Protein AF-A0A5A8DEC2-F1 (afdb_monomer_lite)

pLDDT: mean 73.25, std 20.28, range [35.16, 97.31]

Foldseek 3Di:
DDDDDDDDDDDDDDDDDDDDDDDDDDDDDDDDDDDDDDDDDDDDDDDDDDDDDDDDDDDDDDDDDDDPDDPDPVSVVVVVVVVVVVVVVLVVLQPDDADQLLPRHHPVCLVPVDAQAALLRQLLVLVVVVVVCVVVVPDDDDPVSVVSNVVSCCQALQVPADSVLSVVLRVQLQCVQAVDFAQFPDQDDRPRDGCRRHDDSNLSNVCLRVLDPAQVSSCVSRVNCVRHDRVVSVVSSVSSVVSSCSNVPD

Structure (mmCIF, N/CA/C/O backbone):
data_AF-A0A5A8DEC2-F1
#
_entry.id   AF-A0A5A8DEC2-F1
#
loop_
_atom_site.group_PDB
_atom_site.id
_atom_site.type_symbol
_atom_site.label_atom_id
_atom_site.label_alt_id
_atom_site.label_comp_id
_atom_site.label_asym_id
_atom_site.label_entity_id
_atom_site.label_seq_id
_atom_site.pdbx_PDB_ins_code
_atom_site.Cartn_x
_atom_site.Cartn_y
_atom_site.Cartn_z
_atom_site.occupancy
_atom_site.B_iso_or_equiv
_atom_site.auth_seq_id
_atom_site.auth_comp_id
_atom_site.auth_asym_id
_atom_site.auth_atom_id
_atom_site.pdbx_PDB_model_num
ATOM 1 N N . MET A 1 1 ? 22.096 9.189 80.522 1.00 43.62 1 MET A N 1
ATOM 2 C CA . MET A 1 1 ? 20.718 9.589 80.177 1.00 43.62 1 MET A CA 1
ATOM 3 C C . MET A 1 1 ? 20.249 8.672 79.059 1.00 43.62 1 MET A C 1
ATOM 5 O O . MET A 1 1 ? 20.913 8.663 78.037 1.00 43.62 1 MET A O 1
ATOM 9 N N . SER A 1 2 ? 19.199 7.893 79.350 1.00 45.66 2 SER A N 1
ATOM 10 C CA . SER A 1 2 ? 18.243 7.184 78.465 1.00 45.66 2 SER A CA 1
ATOM 11 C C . SER A 1 2 ? 18.799 6.276 77.347 1.00 45.66 2 SER A C 1
ATOM 13 O O . SER A 1 2 ? 19.454 6.770 76.445 1.00 45.66 2 SER A O 1
ATOM 15 N N . SER A 1 3 ? 18.707 4.936 77.362 1.00 60.69 3 SER A N 1
ATOM 16 C CA . SER A 1 3 ? 17.568 3.981 77.436 1.00 60.69 3 SER A CA 1
ATOM 17 C C . SER A 1 3 ? 16.665 3.932 76.190 1.00 60.69 3 SER A C 1
ATOM 19 O O . SER A 1 3 ? 15.864 4.847 76.021 1.00 60.69 3 SER A O 1
ATOM 21 N N . PHE A 1 4 ? 16.728 2.838 75.409 1.00 49.25 4 PHE A N 1
ATOM 22 C CA . PHE A 1 4 ? 15.612 2.199 74.667 1.00 49.25 4 PHE A CA 1
ATOM 23 C C . PHE A 1 4 ? 16.117 0.851 74.071 1.00 49.25 4 PHE A C 1
ATOM 25 O O . PHE A 1 4 ? 17.097 0.882 73.334 1.00 49.25 4 PHE A O 1
ATOM 32 N N . VAL A 1 5 ? 15.783 -0.334 74.625 1.00 55.12 5 VAL A N 1
ATOM 33 C CA . VAL A 1 5 ? 14.639 -1.251 74.311 1.00 55.12 5 VAL A CA 1
ATOM 34 C C . VAL A 1 5 ? 14.691 -1.722 72.842 1.00 55.12 5 VAL A C 1
ATOM 36 O O . VAL A 1 5 ? 14.674 -0.873 71.963 1.00 55.12 5 VAL A O 1
ATOM 39 N N . GLY A 1 6 ? 14.870 -3.002 72.474 1.00 50.56 6 GLY A N 1
ATOM 40 C CA . GLY A 1 6 ? 14.254 -4.269 72.934 1.00 50.56 6 GLY A CA 1
ATOM 41 C C . GLY A 1 6 ? 13.300 -4.742 71.814 1.00 50.56 6 GLY A C 1
ATOM 42 O O . GLY A 1 6 ? 12.420 -3.971 71.455 1.00 50.56 6 GLY A O 1
ATOM 43 N N . GLY A 1 7 ? 13.587 -5.818 71.076 1.00 50.00 7 GLY A N 1
ATOM 44 C CA . GLY A 1 7 ? 13.082 -7.199 71.255 1.00 50.00 7 GLY A CA 1
ATOM 45 C C . GLY A 1 7 ? 12.779 -7.756 69.844 1.00 50.00 7 GLY A C 1
ATOM 46 O O . GLY A 1 7 ? 12.356 -6.971 68.994 1.00 50.00 7 GLY A O 1
ATOM 47 N N . ASP A 1 8 ? 13.311 -8.924 69.472 1.00 51.62 8 ASP A N 1
ATOM 48 C CA . ASP A 1 8 ? 12.703 -10.275 69.583 1.00 51.62 8 ASP A CA 1
ATOM 49 C C . ASP A 1 8 ? 11.547 -10.436 68.575 1.00 51.62 8 ASP A C 1
ATOM 51 O O . ASP A 1 8 ? 10.594 -9.661 68.585 1.00 51.62 8 ASP A O 1
ATOM 55 N N . ASP A 1 9 ? 11.770 -11.198 67.503 1.00 56.69 9 ASP A N 1
ATOM 56 C CA . ASP A 1 9 ? 11.428 -12.628 67.350 1.00 56.69 9 ASP A CA 1
ATOM 57 C C . ASP A 1 9 ? 10.027 -12.762 66.746 1.00 56.69 9 ASP A C 1
ATOM 59 O O . ASP A 1 9 ? 9.073 -12.224 67.289 1.00 56.69 9 ASP A O 1
ATOM 63 N N . ASP A 1 10 ? 9.933 -13.438 65.599 1.00 59.84 10 ASP A N 1
ATOM 64 C CA . ASP A 1 10 ? 8.847 -14.374 65.286 1.00 59.84 10 ASP A CA 1
ATOM 65 C C . ASP A 1 10 ? 9.136 -15.033 63.927 1.00 59.84 10 ASP A C 1
ATOM 67 O O . ASP A 1 10 ? 8.849 -14.508 62.847 1.00 59.84 10 ASP A O 1
ATOM 71 N N . ASP A 1 11 ? 9.731 -16.220 64.024 1.00 56.47 11 ASP A N 1
ATOM 72 C CA . ASP A 1 11 ? 9.631 -17.284 63.037 1.00 56.47 11 ASP A CA 1
ATOM 73 C C . ASP A 1 11 ? 8.158 -17.712 62.895 1.00 56.47 11 ASP A C 1
ATOM 75 O O . ASP A 1 11 ? 7.500 -18.029 63.887 1.00 56.47 11 ASP A O 1
ATOM 79 N N . TYR A 1 12 ? 7.646 -17.804 61.665 1.00 58.84 12 TYR A N 1
ATOM 80 C CA . TYR A 1 12 ? 6.466 -18.623 61.373 1.00 58.84 12 TYR A CA 1
ATOM 81 C C . TYR A 1 12 ? 6.660 -19.381 60.059 1.00 58.84 12 TYR A C 1
ATOM 83 O O . TYR A 1 12 ? 6.652 -18.816 58.964 1.00 58.84 12 TYR A O 1
ATOM 91 N N . GLU A 1 13 ? 6.870 -20.684 60.214 1.00 58.06 13 GLU A N 1
ATOM 92 C CA . GLU A 1 13 ? 6.936 -21.686 59.160 1.00 58.06 13 GLU A CA 1
ATOM 93 C C . GLU A 1 13 ? 5.549 -22.080 58.600 1.00 58.06 13 GLU A C 1
ATOM 95 O O . GLU A 1 13 ? 4.518 -21.943 59.256 1.00 58.06 13 GLU A O 1
ATOM 100 N N . HIS A 1 14 ? 5.622 -22.707 57.419 1.00 48.84 14 HIS A N 1
ATOM 101 C CA . HIS A 1 14 ? 4.832 -23.837 56.904 1.00 48.84 14 HIS A CA 1
ATOM 102 C C . HIS A 1 14 ? 3.385 -23.675 56.374 1.00 48.84 14 HIS A C 1
ATOM 104 O O . HIS A 1 14 ? 2.426 -23.394 57.082 1.00 48.84 14 HIS A O 1
ATOM 110 N N . ASP A 1 15 ? 3.290 -24.040 55.084 1.00 49.91 15 ASP A N 1
ATOM 111 C CA . ASP A 1 15 ? 2.313 -24.907 54.406 1.00 49.91 15 ASP A CA 1
ATOM 112 C C . ASP A 1 15 ? 0.810 -24.592 54.401 1.00 49.91 15 ASP A C 1
ATOM 114 O O . ASP A 1 15 ? 0.102 -24.739 55.391 1.00 49.91 15 ASP A O 1
ATOM 118 N N . ALA A 1 16 ? 0.281 -24.426 53.179 1.00 56.16 16 ALA A N 1
ATOM 119 C CA . ALA A 1 16 ? -0.976 -25.064 52.778 1.00 56.16 16 ALA A CA 1
ATOM 120 C C . ALA A 1 16 ? -1.076 -25.232 51.248 1.00 56.16 16 ALA A C 1
ATOM 122 O O . ALA A 1 16 ? -1.298 -24.284 50.497 1.00 56.16 16 ALA A O 1
ATOM 123 N N . GLN A 1 17 ? -0.965 -26.486 50.803 1.00 52.47 17 GLN A N 1
ATOM 124 C CA . GLN A 1 17 ? -1.525 -27.007 49.554 1.00 52.47 17 GLN A CA 1
ATOM 125 C C . GLN A 1 17 ? -3.062 -27.000 49.600 1.00 52.47 17 GLN A C 1
ATOM 127 O O . GLN A 1 17 ? -3.636 -27.605 50.500 1.00 52.47 17 GLN A O 1
ATOM 132 N N . VAL A 1 18 ? -3.713 -26.454 48.568 1.00 54.41 18 VAL A N 1
ATOM 133 C CA . VAL A 1 18 ? -5.077 -26.794 48.095 1.00 54.41 18 VAL A CA 1
ATOM 134 C C . VAL A 1 18 ? -5.084 -26.419 46.595 1.00 54.41 18 VAL A C 1
ATOM 136 O O . VAL A 1 18 ? -4.653 -25.324 46.265 1.00 54.41 18 VAL A O 1
ATOM 139 N N . GLY A 1 19 ? -5.430 -27.213 45.577 1.00 45.31 19 GLY A N 1
ATOM 140 C CA . GLY A 1 19 ? -6.305 -28.377 45.476 1.00 45.31 19 GLY A CA 1
ATOM 141 C C . GLY A 1 19 ? -7.603 -27.997 44.734 1.00 45.31 19 GLY A C 1
ATOM 142 O O . GLY A 1 19 ? -8.515 -27.482 45.363 1.00 45.31 19 GLY A O 1
ATOM 143 N N . GLY A 1 20 ? -7.710 -28.260 43.422 1.00 46.53 20 GLY A N 1
ATOM 144 C CA . GLY A 1 20 ? -8.975 -28.182 42.651 1.00 46.53 20 GLY A CA 1
ATOM 145 C C . GLY A 1 20 ? -8.731 -28.058 41.135 1.00 46.53 20 GLY A C 1
ATOM 146 O O . GLY A 1 20 ? -8.269 -27.018 40.688 1.00 46.53 20 GLY A O 1
ATOM 147 N N . ALA A 1 21 ? -8.774 -29.124 40.321 1.00 42.88 21 ALA A N 1
ATOM 148 C CA . ALA A 1 21 ? -9.936 -29.900 39.838 1.00 42.88 21 ALA A CA 1
ATOM 149 C C . ALA A 1 21 ? -10.860 -29.061 38.919 1.00 42.88 21 ALA A C 1
ATOM 151 O O . ALA A 1 21 ? -11.489 -28.119 39.373 1.00 42.88 21 ALA A O 1
ATOM 152 N N . MET A 1 22 ? -10.792 -29.266 37.595 1.00 48.28 22 MET A N 1
ATOM 153 C CA . MET A 1 22 ? -11.665 -30.147 36.780 1.00 48.28 22 MET A CA 1
ATOM 154 C C . MET A 1 22 ? -12.974 -29.477 36.315 1.00 48.28 22 MET A C 1
ATOM 156 O O . MET A 1 22 ? -13.788 -29.056 37.125 1.00 48.28 22 MET A O 1
ATOM 160 N N . GLY A 1 23 ? -13.188 -29.481 34.993 1.00 48.25 23 GLY A N 1
ATOM 161 C CA . GLY A 1 23 ? -14.435 -29.125 34.298 1.00 48.25 23 GLY A CA 1
ATOM 162 C C . GLY A 1 23 ? -14.107 -28.419 32.975 1.00 48.25 23 GLY A C 1
ATOM 163 O O . GLY A 1 23 ? -13.704 -27.269 32.993 1.00 48.25 23 GLY A O 1
ATOM 164 N N . GLY A 1 24 ? -14.135 -29.025 31.787 1.00 45.03 24 GLY A N 1
ATOM 165 C CA . GLY A 1 24 ? -14.982 -30.118 31.324 1.00 45.03 24 GLY A CA 1
ATOM 166 C C . GLY A 1 24 ? -16.264 -29.543 30.724 1.00 45.03 24 GLY A C 1
ATOM 167 O O . GLY A 1 24 ? -17.286 -29.568 31.390 1.00 45.03 24 GLY A O 1
ATOM 168 N N . ASN A 1 25 ? -16.205 -29.033 29.489 1.00 45.91 25 ASN A N 1
ATOM 169 C CA . ASN A 1 25 ? -17.397 -28.758 28.684 1.00 45.91 25 ASN A CA 1
ATOM 170 C C . ASN A 1 25 ? -17.234 -29.429 27.316 1.00 45.91 25 ASN A C 1
ATOM 172 O O . ASN A 1 25 ? -16.644 -28.878 26.390 1.00 45.91 25 ASN A O 1
ATOM 176 N N . ALA A 1 26 ? -17.749 -30.654 27.237 1.00 49.97 26 ALA A N 1
ATOM 177 C CA . ALA A 1 26 ? -18.121 -31.325 26.005 1.00 49.97 26 ALA A CA 1
ATOM 178 C C . ALA A 1 26 ? -19.654 -31.421 25.991 1.00 49.97 26 ALA A C 1
ATOM 180 O O . ALA A 1 26 ? -20.245 -31.980 26.912 1.00 49.97 26 ALA A O 1
ATOM 181 N N . PHE A 1 27 ? -20.278 -30.850 24.965 1.00 50.78 27 PHE A N 1
ATOM 182 C CA . PHE A 1 27 ? -21.695 -30.989 24.611 1.00 50.78 27 PHE A CA 1
ATOM 183 C C . PHE A 1 27 ? -21.736 -30.781 23.087 1.00 50.78 27 PHE A C 1
ATOM 185 O O . PHE A 1 27 ? -21.437 -29.682 22.631 1.00 50.78 27 PHE A O 1
ATOM 192 N N . ILE A 1 28 ? -21.639 -31.831 22.263 1.00 47.81 28 ILE A N 1
ATOM 193 C CA . ILE A 1 28 ? -22.705 -32.719 21.748 1.00 47.81 28 ILE A CA 1
ATOM 194 C C . ILE A 1 28 ? -23.955 -31.955 21.304 1.00 47.81 28 ILE A C 1
ATOM 196 O O . ILE A 1 28 ? -24.700 -31.440 22.128 1.00 47.81 28 ILE A O 1
ATOM 200 N N . GLY A 1 29 ? -24.180 -31.956 19.993 1.00 49.19 29 GLY A N 1
ATOM 201 C CA . GLY A 1 29 ? -25.383 -31.474 19.329 1.00 49.19 29 GLY A CA 1
ATOM 202 C C . GLY A 1 29 ? -25.253 -31.641 17.818 1.00 49.19 29 GLY A C 1
ATOM 203 O O . GLY A 1 29 ? -25.255 -30.647 17.100 1.00 49.19 29 GLY A O 1
ATOM 204 N N . ASP A 1 30 ? -25.053 -32.886 17.374 1.00 50.72 30 ASP A N 1
ATOM 205 C CA . ASP A 1 30 ? -25.546 -33.339 16.070 1.00 50.72 30 ASP A CA 1
ATOM 206 C C . ASP A 1 30 ? -27.080 -33.301 16.130 1.00 50.72 30 ASP A C 1
ATOM 208 O O . ASP A 1 30 ? -27.636 -33.768 17.120 1.00 50.72 30 ASP A O 1
ATOM 212 N N . ASP A 1 31 ? -27.730 -32.715 15.124 1.00 54.81 31 ASP A N 1
ATOM 213 C CA . ASP A 1 31 ? -29.051 -33.123 14.621 1.00 54.81 31 ASP A CA 1
ATOM 214 C C . ASP A 1 31 ? -29.412 -32.249 13.404 1.00 54.81 31 ASP A C 1
ATOM 216 O O . ASP A 1 31 ? -29.777 -31.076 13.509 1.00 54.81 31 ASP A O 1
ATOM 220 N N . ASP A 1 32 ? -29.183 -32.842 12.233 1.00 47.00 32 ASP A N 1
ATOM 221 C CA . ASP A 1 32 ? -30.088 -32.927 11.085 1.00 47.00 32 ASP A CA 1
ATOM 222 C C . ASP A 1 32 ? -31.200 -31.875 10.950 1.00 47.00 32 ASP A C 1
ATOM 224 O O . ASP A 1 32 ? -32.193 -31.905 11.675 1.00 47.00 32 ASP A O 1
ATOM 228 N N . LEU A 1 33 ? -31.127 -31.063 9.886 1.00 57.47 33 LEU A N 1
ATOM 229 C CA . LEU A 1 33 ? -32.326 -30.716 9.122 1.00 57.47 33 LEU A CA 1
ATOM 230 C C . LEU A 1 33 ? -32.044 -30.694 7.616 1.00 57.47 33 LEU A C 1
ATOM 232 O O . LEU A 1 33 ? -31.205 -29.951 7.103 1.00 57.47 33 LEU A O 1
ATOM 236 N N . ASP A 1 34 ? -32.812 -31.555 6.965 1.00 49.03 34 ASP A N 1
ATOM 237 C CA . ASP A 1 34 ? -32.892 -31.877 5.556 1.00 49.03 34 ASP A CA 1
ATOM 238 C C . ASP A 1 34 ? -33.358 -30.726 4.642 1.00 49.03 34 ASP A C 1
ATOM 240 O O . ASP A 1 34 ? -34.079 -29.811 5.036 1.00 49.03 34 ASP A O 1
ATOM 244 N N . ASP A 1 35 ? -32.956 -30.862 3.377 1.00 47.12 35 ASP A N 1
ATOM 245 C CA . ASP A 1 35 ? -33.813 -30.845 2.182 1.00 47.12 35 ASP A CA 1
ATOM 246 C C . ASP A 1 35 ? -34.941 -29.797 2.058 1.00 47.12 35 ASP A C 1
ATOM 248 O O . ASP A 1 35 ? -36.029 -29.920 2.615 1.00 47.12 35 ASP A O 1
ATOM 252 N N . ALA A 1 36 ? -34.715 -28.827 1.171 1.00 48.69 36 ALA A N 1
ATOM 253 C CA . ALA A 1 36 ? -35.663 -28.415 0.128 1.00 48.69 36 ALA A CA 1
ATOM 254 C C . ALA A 1 36 ? -34.878 -27.522 -0.851 1.00 48.69 36 ALA A C 1
ATOM 256 O O . ALA A 1 36 ? -34.230 -26.559 -0.455 1.00 48.69 36 ALA A O 1
ATOM 257 N N . GLY A 1 37 ? -34.804 -27.811 -2.145 1.00 39.22 37 GLY A N 1
ATOM 258 C CA . GLY A 1 37 ? -35.962 -27.943 -3.017 1.00 39.22 37 GLY A CA 1
ATOM 259 C C . GLY A 1 37 ? -36.014 -26.677 -3.872 1.00 39.22 37 GLY A C 1
ATOM 260 O O . GLY A 1 37 ? -36.292 -25.588 -3.381 1.00 39.22 37 GLY A O 1
ATOM 261 N N . GLY A 1 38 ? -35.626 -26.816 -5.139 1.00 38.94 38 GLY A N 1
ATOM 262 C CA . GLY A 1 38 ? -35.385 -25.697 -6.041 1.00 38.94 38 GLY A CA 1
ATOM 263 C C . GLY A 1 38 ? -36.623 -24.912 -6.468 1.00 38.94 38 GLY A C 1
ATOM 264 O O . GLY A 1 38 ? -37.756 -25.323 -6.255 1.00 38.94 38 GLY A O 1
ATOM 265 N N . ALA A 1 39 ? -36.370 -23.809 -7.169 1.00 42.12 39 ALA A N 1
ATOM 266 C CA . ALA A 1 39 ? -37.229 -23.307 -8.237 1.00 42.12 39 ALA A CA 1
ATOM 267 C C . ALA A 1 39 ? -36.491 -22.207 -9.011 1.00 42.12 39 ALA A C 1
ATOM 269 O O . ALA A 1 39 ? -36.336 -21.083 -8.540 1.00 42.12 39 ALA A O 1
ATOM 270 N N . SER A 1 40 ? -36.072 -22.527 -10.234 1.00 52.56 40 SER A N 1
ATOM 271 C CA . SER A 1 40 ? -36.012 -21.542 -11.313 1.00 52.56 40 SER A CA 1
ATOM 272 C C . SER A 1 40 ? -37.426 -21.329 -11.862 1.00 52.56 40 SER A C 1
ATOM 274 O O . SER A 1 40 ? -38.164 -22.301 -12.026 1.00 52.56 40 SER A O 1
ATOM 276 N N . PRO A 1 41 ? -37.783 -20.093 -12.226 1.00 55.50 41 PRO A N 1
ATOM 277 C CA . PRO A 1 41 ? -38.595 -19.857 -13.419 1.00 55.50 41 PRO A CA 1
ATOM 278 C C . PRO A 1 41 ? -37.931 -18.765 -14.275 1.00 55.50 41 PRO A C 1
ATOM 280 O O . PRO A 1 41 ? -37.506 -17.728 -13.782 1.00 55.50 41 PRO A O 1
ATOM 283 N N . SER A 1 42 ? -37.556 -19.075 -15.512 1.00 39.34 42 SER A N 1
ATOM 284 C CA . SER A 1 42 ? -38.390 -19.095 -16.723 1.00 39.34 42 SER A CA 1
ATOM 285 C C . SER A 1 42 ? -38.557 -17.718 -17.362 1.00 39.34 42 SER A C 1
ATOM 287 O O . SER A 1 42 ? -39.030 -16.765 -16.754 1.00 39.34 42 SER A O 1
ATOM 289 N N . ALA A 1 43 ? -38.198 -17.699 -18.640 1.00 44.53 43 ALA A N 1
ATOM 290 C CA . ALA A 1 43 ? -38.407 -16.656 -19.620 1.00 44.53 43 ALA A CA 1
ATOM 291 C C . ALA A 1 43 ? -39.857 -16.157 -19.730 1.00 44.53 43 ALA A C 1
ATOM 293 O O . ALA A 1 43 ? -40.806 -16.883 -19.438 1.00 44.53 43 ALA A O 1
ATOM 294 N N . GLY A 1 44 ? -39.989 -14.971 -20.324 1.00 35.16 44 GLY A N 1
ATOM 295 C CA . GLY A 1 44 ? -41.178 -14.569 -21.071 1.00 35.16 44 GLY A CA 1
ATOM 296 C C . GLY A 1 44 ? -41.673 -13.177 -20.705 1.00 35.16 44 GLY A C 1
ATOM 297 O O . GLY A 1 44 ? -41.913 -12.896 -19.537 1.00 35.16 44 GLY A O 1
ATOM 298 N N . GLY A 1 45 ? -41.879 -12.327 -21.711 1.00 36.59 45 GLY A N 1
ATOM 299 C CA . GLY A 1 45 ? -42.724 -11.149 -21.534 1.00 36.59 45 GLY A CA 1
ATOM 300 C C . GLY A 1 45 ? -42.387 -9.972 -22.427 1.00 36.59 45 GLY A C 1
ATOM 301 O O . GLY A 1 45 ? -41.860 -8.972 -21.958 1.00 36.59 45 GLY A O 1
ATOM 302 N N . GLU A 1 46 ? -42.728 -10.100 -23.704 1.00 39.88 46 GLU A N 1
ATOM 303 C CA . GLU A 1 46 ? -42.909 -8.995 -24.642 1.00 39.88 46 GLU A CA 1
ATOM 304 C C . GLU A 1 46 ? -43.877 -7.935 -24.084 1.00 39.88 46 GLU A C 1
ATOM 306 O O . GLU A 1 46 ? -44.812 -8.250 -23.347 1.00 39.88 46 GLU A O 1
ATOM 311 N N . GLY A 1 47 ? -43.688 -6.674 -24.475 1.00 36.12 47 GLY A N 1
ATOM 312 C CA . GLY A 1 47 ? -44.555 -5.586 -24.029 1.00 36.12 47 GLY A CA 1
ATOM 313 C C . GLY A 1 47 ? -44.268 -4.263 -24.721 1.00 36.12 47 GLY A C 1
ATOM 314 O O . GLY A 1 47 ? -43.904 -3.284 -24.080 1.00 36.12 47 GLY A O 1
ATOM 315 N N . ALA A 1 48 ? -44.429 -4.237 -26.042 1.00 40.66 48 ALA A N 1
ATOM 316 C CA . ALA A 1 48 ? -44.625 -3.000 -26.784 1.00 40.66 48 ALA A CA 1
ATOM 317 C C . ALA A 1 48 ? -45.979 -2.371 -26.412 1.00 40.66 48 ALA A C 1
ATOM 319 O O . ALA A 1 48 ? -46.986 -3.074 -26.411 1.00 40.66 48 ALA A O 1
ATOM 320 N N . SER A 1 49 ? -46.005 -1.064 -26.135 1.00 40.59 49 SER A N 1
ATOM 321 C CA . SER A 1 49 ? -47.129 -0.121 -26.335 1.00 40.59 49 SER A CA 1
ATOM 322 C C . SER A 1 49 ? -46.630 1.276 -25.940 1.00 40.59 49 SER A C 1
ATOM 324 O O . SER A 1 49 ? -46.389 1.547 -24.772 1.00 40.59 49 SER A O 1
ATOM 326 N N . SER A 1 50 ? -46.219 2.123 -26.882 1.00 41.53 50 SER A N 1
ATOM 327 C CA . SER A 1 50 ? -47.073 3.123 -27.540 1.00 41.53 50 SER A CA 1
ATOM 328 C C . SER A 1 50 ? -47.820 4.054 -26.572 1.00 41.53 50 SER A C 1
ATOM 330 O O . SER A 1 50 ? -48.911 3.734 -26.104 1.00 41.53 50 SER A O 1
ATOM 332 N N . SER A 1 51 ? -47.308 5.272 -26.403 1.00 41.88 51 SER A N 1
ATOM 333 C CA . SER A 1 51 ? -48.160 6.449 -26.244 1.00 41.88 51 SER A CA 1
ATOM 334 C C . SER A 1 51 ? -47.681 7.548 -27.189 1.00 41.88 51 SER A C 1
ATOM 336 O O . SER A 1 51 ? -46.598 8.119 -27.094 1.00 41.88 51 SER A O 1
ATOM 338 N N . SER A 1 52 ? -48.523 7.747 -28.191 1.00 41.09 52 SER A N 1
ATOM 339 C CA . SER A 1 52 ? -48.527 8.828 -29.154 1.00 41.09 52 SER A CA 1
ATOM 340 C C . SER A 1 52 ? -48.858 10.172 -28.509 1.00 41.09 52 SER A C 1
ATOM 342 O O . SER A 1 52 ? -49.692 10.223 -27.607 1.00 41.09 52 SER A O 1
ATOM 344 N N . ALA A 1 53 ? -48.348 11.222 -29.156 1.00 36.03 53 ALA A N 1
ATOM 345 C CA . ALA A 1 53 ? -49.013 12.488 -29.487 1.00 36.03 53 ALA A CA 1
ATOM 346 C C . ALA A 1 53 ? -48.291 13.723 -28.936 1.00 36.03 53 ALA A C 1
ATOM 348 O O . ALA A 1 53 ? -48.395 14.055 -27.764 1.00 36.03 53 ALA A O 1
ATOM 349 N N . ALA A 1 54 ? -47.644 14.468 -29.830 1.00 38.06 54 ALA A N 1
ATOM 350 C CA . ALA A 1 54 ? -48.204 15.734 -30.300 1.00 38.06 54 ALA A CA 1
ATOM 351 C C . ALA A 1 54 ? -47.290 16.324 -31.378 1.00 38.06 54 ALA A C 1
ATOM 353 O O . ALA A 1 54 ? -46.102 16.556 -31.171 1.00 38.06 54 ALA A O 1
ATOM 354 N N . ALA A 1 55 ? -47.879 16.552 -32.546 1.00 43.12 55 ALA A N 1
ATOM 355 C CA . ALA A 1 55 ? -47.294 17.336 -33.611 1.00 43.12 55 ALA A CA 1
ATOM 356 C C . ALA A 1 55 ? -47.134 18.796 -33.166 1.00 43.12 55 ALA A C 1
ATOM 358 O O . ALA A 1 55 ? -48.084 19.408 -32.683 1.00 43.12 55 ALA A O 1
ATOM 359 N N . ALA A 1 56 ? -45.964 19.371 -33.422 1.00 40.16 56 ALA A N 1
ATOM 360 C CA . ALA A 1 56 ? -45.811 20.806 -33.595 1.00 40.16 56 ALA A CA 1
ATOM 361 C C . ALA A 1 56 ? -44.782 21.034 -34.702 1.00 40.16 56 ALA A C 1
ATOM 363 O O . ALA A 1 56 ? -43.573 20.939 -34.504 1.00 40.16 56 ALA A O 1
ATOM 364 N N . ALA A 1 57 ? -45.303 21.282 -35.902 1.00 44.41 57 ALA A N 1
ATOM 365 C CA . ALA A 1 57 ? -44.548 21.861 -36.991 1.00 44.41 57 ALA A CA 1
ATOM 366 C C . ALA A 1 57 ? -44.044 23.243 -36.551 1.00 44.41 57 ALA A C 1
ATOM 368 O O . ALA A 1 57 ? -44.833 24.113 -36.189 1.00 44.41 57 ALA A O 1
ATOM 369 N N . GLY A 1 58 ? -42.730 23.425 -36.588 1.00 36.56 58 GLY A N 1
ATOM 370 C CA . GLY A 1 58 ? -42.065 24.686 -36.295 1.00 36.56 58 GLY A CA 1
ATOM 371 C C . GLY A 1 58 ? -40.825 24.803 -37.161 1.00 36.56 58 GLY A C 1
ATOM 372 O O . GLY A 1 58 ? -39.723 24.487 -36.731 1.00 36.56 58 GLY A O 1
ATOM 373 N N . ALA A 1 59 ? -41.025 25.208 -38.412 1.00 48.56 59 ALA A N 1
ATOM 374 C CA . ALA A 1 59 ? -39.953 25.650 -39.284 1.00 48.56 59 ALA A CA 1
ATOM 375 C C . ALA A 1 59 ? -39.345 26.946 -38.722 1.00 48.56 59 ALA A C 1
ATOM 377 O O . ALA A 1 59 ? -40.022 27.969 -38.675 1.00 48.56 59 ALA A O 1
ATOM 378 N N . ALA A 1 60 ? -38.080 26.902 -38.312 1.00 40.09 60 ALA A N 1
ATOM 379 C CA . ALA A 1 60 ? -37.205 28.064 -38.156 1.00 40.09 60 ALA A CA 1
ATOM 380 C C . ALA A 1 60 ? -35.765 27.533 -38.101 1.00 40.09 60 ALA A C 1
ATOM 382 O O . ALA A 1 60 ? -35.391 26.802 -37.196 1.00 40.09 60 ALA A O 1
ATOM 383 N N . SER A 1 61 ? -35.034 27.655 -39.202 1.00 41.31 61 SER A N 1
ATOM 384 C CA . SER A 1 61 ? -34.100 28.760 -39.435 1.00 41.31 61 SER A CA 1
ATOM 385 C C . SER A 1 61 ? -32.744 28.486 -38.793 1.00 41.31 61 SER A C 1
ATOM 387 O O . SER A 1 61 ? -32.582 28.499 -37.578 1.00 41.31 61 SER A O 1
ATOM 389 N N . ALA A 1 62 ? -31.770 28.258 -39.669 1.00 48.91 62 ALA A N 1
ATOM 390 C CA . ALA A 1 62 ? -30.359 28.190 -39.360 1.00 48.91 62 ALA A CA 1
ATOM 391 C C . ALA A 1 62 ? -29.903 29.405 -38.536 1.00 48.91 62 ALA A C 1
ATOM 393 O O . ALA A 1 62 ? -30.128 30.551 -38.923 1.00 48.91 62 ALA A O 1
ATOM 394 N N . SER A 1 63 ? -29.190 29.142 -37.447 1.00 39.50 63 SER A N 1
ATOM 395 C CA . SER A 1 63 ? -28.205 30.070 -36.899 1.00 39.50 63 SER A CA 1
ATOM 396 C C . SER A 1 63 ? -27.100 29.249 -36.247 1.00 39.50 63 SER A C 1
ATOM 398 O O . SER A 1 63 ? -27.350 28.507 -35.298 1.00 39.50 63 SER A O 1
ATOM 400 N N . GLY A 1 64 ? -25.906 29.336 -36.832 1.00 43.12 64 GLY A N 1
ATOM 401 C CA . GLY A 1 64 ? -24.729 28.560 -36.471 1.00 43.12 64 GLY A CA 1
ATOM 402 C C . GLY A 1 64 ? -24.337 28.721 -35.007 1.00 43.12 64 GLY A C 1
ATOM 403 O O . GLY A 1 64 ? -24.059 29.823 -34.540 1.00 43.12 64 GLY A O 1
ATOM 404 N N . GLY A 1 65 ? -24.282 27.593 -34.306 1.00 37.94 65 GLY A N 1
ATOM 405 C CA . GLY A 1 65 ? -23.497 27.450 -33.091 1.00 37.94 65 GLY A CA 1
ATOM 406 C C . GLY A 1 65 ? -22.122 26.938 -33.489 1.00 37.94 65 GLY A C 1
ATOM 407 O O . GLY A 1 65 ? -22.021 25.873 -34.095 1.00 37.94 65 GLY A O 1
ATOM 408 N N . ALA A 1 66 ? -21.089 27.720 -33.190 1.00 44.59 66 ALA A N 1
ATOM 409 C CA . ALA A 1 66 ? -19.692 27.363 -33.374 1.00 44.59 66 ALA A CA 1
ATOM 410 C C . ALA A 1 66 ? -19.374 26.073 -32.598 1.00 44.59 66 ALA A C 1
ATOM 412 O O . ALA A 1 66 ? -19.159 26.096 -31.386 1.00 44.59 66 ALA A O 1
ATOM 413 N N . GLY A 1 67 ? -19.404 24.944 -33.306 1.00 50.88 67 GLY A N 1
ATOM 414 C CA . GLY A 1 67 ? -18.762 23.713 -32.864 1.00 50.88 67 GLY A CA 1
ATOM 415 C C . GLY A 1 67 ? -17.240 23.870 -32.926 1.00 50.88 67 GLY A C 1
ATOM 416 O O . GLY A 1 67 ? -16.756 24.814 -33.557 1.00 50.88 67 GLY A O 1
ATOM 417 N N . PRO A 1 68 ? -16.477 22.983 -32.268 1.00 51.41 68 PRO A N 1
ATOM 418 C CA . PRO A 1 68 ? -15.018 23.044 -32.293 1.00 51.41 68 PRO A CA 1
ATOM 419 C C . PRO A 1 68 ? -14.554 23.059 -33.754 1.00 51.41 68 PRO A C 1
ATOM 421 O O . PRO A 1 68 ? -15.103 22.326 -34.569 1.00 51.41 68 PRO A O 1
ATOM 424 N N . GLY A 1 69 ? -13.642 23.966 -34.107 1.00 50.75 69 GLY A N 1
ATOM 425 C CA . GLY A 1 69 ? -13.235 24.192 -35.493 1.00 50.75 69 GLY A CA 1
ATOM 426 C C . GLY A 1 69 ? -12.593 22.949 -36.104 1.00 50.75 69 GLY A C 1
ATOM 427 O O . GLY A 1 69 ? -11.422 22.685 -35.857 1.00 50.75 69 GLY A O 1
ATOM 428 N N . TYR A 1 70 ? -13.371 22.200 -36.880 1.00 54.59 70 TYR A N 1
ATOM 429 C CA . TYR A 1 70 ? -12.891 21.168 -37.793 1.00 54.59 70 TYR A CA 1
ATOM 430 C C . TYR A 1 70 ? -13.064 21.747 -39.199 1.00 54.59 70 TYR A C 1
ATOM 432 O O . TYR A 1 70 ? -14.191 22.042 -39.606 1.00 54.59 70 TYR A O 1
ATOM 440 N N . ASP A 1 71 ? -11.965 21.978 -39.915 1.00 64.31 71 ASP A N 1
ATOM 441 C CA . ASP A 1 71 ? -11.961 22.712 -41.187 1.00 64.31 71 ASP A CA 1
ATOM 442 C C . ASP A 1 71 ? -12.413 21.826 -42.368 1.00 64.31 71 ASP A C 1
ATOM 444 O O . ASP A 1 71 ? -12.669 22.324 -43.468 1.00 64.31 71 ASP A O 1
ATOM 448 N N . SER A 1 72 ? -12.588 20.510 -42.161 1.00 78.50 72 SER A N 1
ATOM 449 C CA . SER A 1 72 ? -13.129 19.600 -43.179 1.00 78.50 72 SER A CA 1
ATOM 450 C C . SER A 1 72 ? -13.921 18.407 -42.622 1.00 78.50 72 SER A C 1
ATOM 452 O O . SER A 1 72 ? -13.686 17.925 -41.516 1.00 78.50 72 SER A O 1
ATOM 454 N N . VAL A 1 73 ? -14.833 17.863 -43.440 1.00 77.94 73 VAL A N 1
ATOM 455 C CA . VAL A 1 73 ? -15.576 16.617 -43.144 1.00 77.94 73 VAL A CA 1
ATOM 456 C C . VAL A 1 73 ? -14.619 15.443 -42.891 1.00 77.94 73 VAL A C 1
ATOM 458 O O . VAL A 1 73 ? -14.888 14.603 -42.039 1.00 77.94 73 VAL A O 1
ATOM 461 N N . ALA A 1 74 ? -13.465 15.425 -43.567 1.00 78.00 74 ALA A N 1
ATOM 462 C CA . ALA A 1 74 ? -12.436 14.405 -43.383 1.00 78.00 74 ALA A CA 1
ATOM 463 C C . ALA A 1 74 ? -11.796 14.454 -41.981 1.00 78.00 74 ALA A C 1
ATOM 465 O O . ALA A 1 74 ? -11.527 13.409 -41.394 1.00 78.00 74 ALA A O 1
ATOM 466 N N . GLU A 1 75 ? -11.592 15.647 -41.413 1.00 78.25 75 GLU A N 1
ATOM 467 C CA . GLU A 1 75 ? -11.105 15.806 -40.033 1.00 78.25 75 GLU A CA 1
ATOM 468 C C . GLU A 1 75 ? -12.151 15.357 -39.009 1.00 78.25 75 GLU A C 1
ATOM 470 O O . GLU A 1 75 ? -11.818 14.738 -37.999 1.00 78.25 75 GLU A O 1
ATOM 475 N N . GLN A 1 76 ? -13.428 15.612 -39.296 1.00 74.38 76 GLN A N 1
ATOM 476 C CA . GLN A 1 76 ? -14.534 15.215 -38.432 1.00 74.38 76 GLN A CA 1
ATOM 477 C C . GLN A 1 76 ? -14.729 13.686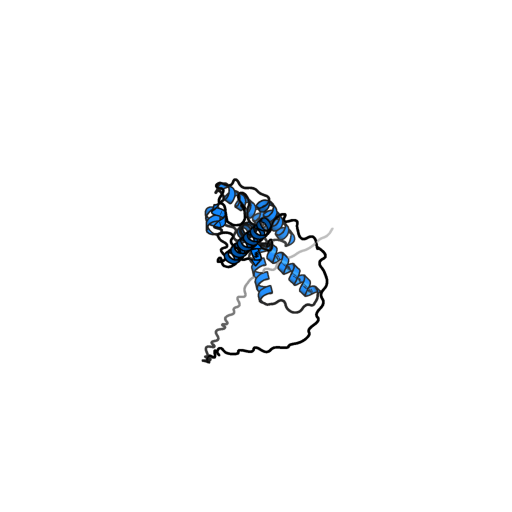 -38.413 1.00 74.38 76 GLN A C 1
ATOM 479 O O . GLN A 1 76 ? -14.945 13.101 -37.350 1.00 74.38 76 GLN A O 1
ATOM 484 N N . GLU A 1 77 ? -14.588 13.021 -39.565 1.00 81.31 77 GLU A N 1
ATOM 485 C CA . GLU A 1 77 ? -14.595 11.555 -39.673 1.00 81.31 77 GLU A CA 1
ATOM 486 C C . GLU A 1 77 ? -13.374 10.917 -38.996 1.00 81.31 77 GLU A C 1
ATOM 488 O O . GLU A 1 77 ? -13.520 9.918 -38.286 1.00 81.31 77 GLU A O 1
ATOM 493 N N . ALA A 1 78 ? -12.184 11.510 -39.145 1.00 83.00 78 ALA A N 1
ATOM 494 C CA . ALA A 1 78 ? -10.972 11.038 -38.476 1.00 83.00 78 ALA A CA 1
ATOM 495 C C . ALA A 1 78 ? -11.089 11.128 -36.943 1.00 83.00 78 ALA A C 1
ATOM 497 O O . ALA A 1 78 ? -10.773 10.161 -36.248 1.00 83.00 78 ALA A O 1
ATOM 498 N N . ALA A 1 79 ? -11.618 12.238 -36.417 1.00 81.06 79 ALA A N 1
ATOM 499 C CA . ALA A 1 79 ? -11.834 12.417 -34.981 1.00 81.06 79 ALA A CA 1
ATOM 500 C C . ALA A 1 79 ? -12.856 11.416 -34.408 1.00 81.06 79 ALA A C 1
ATOM 502 O O . ALA A 1 79 ? -12.661 10.877 -33.317 1.00 81.06 79 ALA A O 1
ATOM 503 N N . LEU A 1 80 ? -13.933 11.117 -35.147 1.00 83.88 80 LEU A N 1
ATOM 504 C CA . LEU A 1 80 ? -14.911 10.096 -34.751 1.00 83.88 80 LEU A CA 1
ATOM 505 C C . LEU A 1 80 ? -14.314 8.683 -34.773 1.00 83.88 80 LEU A C 1
ATOM 507 O O . LEU A 1 80 ? -14.584 7.895 -33.865 1.00 83.88 80 LEU A O 1
ATOM 511 N N . ALA A 1 81 ? -13.489 8.363 -35.773 1.00 84.88 81 ALA A N 1
ATOM 512 C CA . ALA A 1 81 ? -12.801 7.077 -35.857 1.00 84.88 81 ALA A CA 1
ATOM 513 C C . ALA A 1 81 ? -11.784 6.892 -34.717 1.00 84.88 81 ALA A C 1
ATOM 515 O O . ALA A 1 81 ? -11.708 5.812 -34.127 1.00 84.88 81 ALA A O 1
ATOM 516 N N . GLU A 1 82 ? -11.046 7.944 -34.354 1.00 85.38 82 GLU A N 1
ATOM 517 C CA . GLU A 1 82 ? -10.126 7.927 -33.215 1.00 85.38 82 GLU A CA 1
ATOM 518 C C . GLU A 1 82 ? -10.874 7.761 -31.884 1.00 85.38 82 GLU A C 1
ATOM 520 O O . GLU A 1 82 ? -10.517 6.898 -31.078 1.00 85.38 82 GLU A O 1
ATOM 525 N N . ALA A 1 83 ? -11.975 8.493 -31.685 1.00 81.88 83 ALA A N 1
ATOM 526 C CA . ALA A 1 83 ? -12.826 8.345 -30.506 1.00 81.88 83 ALA A CA 1
ATOM 527 C C . ALA A 1 83 ? -13.436 6.934 -30.400 1.00 81.88 83 ALA A C 1
ATOM 529 O O . ALA A 1 83 ? -13.490 6.361 -29.310 1.00 81.88 83 ALA A O 1
ATOM 530 N N . ALA A 1 84 ? -13.856 6.343 -31.524 1.00 85.69 84 ALA A N 1
ATOM 531 C CA . ALA A 1 84 ? -14.354 4.970 -31.570 1.00 85.69 84 ALA A CA 1
ATOM 532 C C . ALA A 1 84 ? -13.255 3.949 -31.236 1.00 85.69 84 ALA A C 1
ATOM 534 O O . ALA A 1 84 ? -13.513 3.004 -30.491 1.00 85.69 84 ALA A O 1
ATOM 535 N N . ARG A 1 85 ? -12.022 4.158 -31.722 1.00 86.56 85 ARG A N 1
ATOM 536 C CA . ARG A 1 85 ? -10.872 3.304 -31.391 1.00 86.56 85 ARG A CA 1
ATOM 537 C C . ARG A 1 85 ? -10.544 3.361 -29.902 1.00 86.56 85 ARG A C 1
ATOM 539 O O . ARG A 1 85 ? -10.415 2.313 -29.280 1.00 86.56 85 ARG A O 1
ATOM 546 N N . LEU A 1 86 ? -10.470 4.564 -29.328 1.00 80.25 86 LEU A N 1
ATOM 547 C CA . LEU A 1 86 ? -10.226 4.758 -27.896 1.00 80.25 86 LEU A CA 1
ATOM 548 C C . LEU A 1 86 ? -11.325 4.111 -27.047 1.00 80.25 86 LEU A C 1
ATOM 550 O O . LEU A 1 86 ? -11.032 3.469 -26.042 1.00 80.25 86 LEU A O 1
ATOM 554 N N . ARG A 1 87 ? -12.591 4.223 -27.464 1.00 80.88 87 ARG A N 1
ATOM 555 C CA . ARG A 1 87 ? -13.711 3.578 -26.769 1.00 80.88 87 ARG A CA 1
ATOM 556 C C . ARG A 1 87 ? -13.635 2.052 -26.836 1.00 80.88 87 ARG A C 1
ATOM 558 O O . ARG A 1 87 ? -13.816 1.402 -25.812 1.00 80.88 87 ARG A O 1
ATOM 565 N N . ALA A 1 88 ? -13.338 1.489 -28.007 1.00 79.44 88 ALA A N 1
ATOM 566 C CA . ALA A 1 88 ? -13.172 0.047 -28.177 1.00 79.44 88 ALA A CA 1
ATOM 567 C C . ALA A 1 88 ? -11.982 -0.492 -27.365 1.00 79.44 88 ALA A C 1
ATOM 569 O O . ALA A 1 88 ? -12.076 -1.556 -26.761 1.00 79.44 88 ALA A O 1
ATOM 570 N N . GLU A 1 89 ? -10.881 0.259 -27.296 1.00 77.62 89 GLU A N 1
ATOM 571 C CA . GLU A 1 89 ? -9.723 -0.071 -26.463 1.00 77.62 89 GLU A CA 1
ATOM 572 C C . GLU A 1 89 ? -10.065 -0.027 -24.966 1.00 77.62 89 GLU A C 1
ATOM 574 O O . GLU A 1 89 ? -9.675 -0.923 -24.220 1.00 77.62 89 GLU A O 1
ATOM 579 N N . GLN A 1 90 ? -10.859 0.954 -24.526 1.00 69.44 90 GLN A N 1
ATOM 580 C CA . GLN A 1 90 ? -11.345 1.032 -23.146 1.00 69.44 90 GLN A CA 1
ATOM 581 C C . GLN A 1 90 ? -12.312 -0.106 -22.788 1.00 69.44 90 GLN A C 1
ATOM 583 O O . GLN A 1 90 ? -12.214 -0.659 -21.693 1.00 69.44 90 GLN A O 1
ATOM 588 N N . GLU A 1 91 ? -13.230 -0.474 -23.684 1.00 76.81 91 GLU A N 1
ATOM 589 C CA . GLU A 1 91 ? -14.130 -1.620 -23.490 1.00 76.81 91 GLU A CA 1
ATOM 590 C C . GLU A 1 91 ? -13.352 -2.943 -23.476 1.00 76.81 91 GLU A C 1
ATOM 592 O O . GLU A 1 91 ? -13.583 -3.783 -22.608 1.00 76.81 91 GLU A O 1
ATOM 597 N N . ALA A 1 92 ? -12.363 -3.106 -24.359 1.00 75.06 92 ALA A N 1
ATOM 598 C CA . ALA A 1 92 ? -11.474 -4.263 -24.345 1.00 75.06 92 ALA A CA 1
ATOM 599 C C . ALA A 1 92 ? -10.638 -4.326 -23.057 1.00 75.06 92 ALA A C 1
ATOM 601 O O . ALA A 1 92 ? -10.489 -5.400 -22.477 1.00 75.06 92 ALA A O 1
ATOM 602 N N . ALA A 1 93 ? -10.133 -3.188 -22.571 1.00 68.44 93 ALA A N 1
ATOM 603 C CA . ALA A 1 93 ? -9.407 -3.110 -21.309 1.00 68.44 93 ALA A CA 1
ATOM 604 C C . ALA A 1 93 ? -10.291 -3.467 -20.106 1.00 68.44 93 ALA A C 1
ATOM 606 O O . ALA A 1 93 ? -9.811 -4.145 -19.202 1.00 68.44 93 ALA A O 1
ATOM 607 N N . ALA A 1 94 ? -11.570 -3.079 -20.119 1.00 69.25 94 ALA A N 1
ATOM 608 C CA . ALA A 1 94 ? -12.538 -3.429 -19.078 1.00 69.25 94 ALA A CA 1
ATOM 609 C C . ALA A 1 94 ? -12.909 -4.924 -19.063 1.00 69.25 94 ALA A C 1
ATOM 611 O O . ALA A 1 94 ? -13.342 -5.433 -18.034 1.00 69.25 94 ALA A O 1
ATOM 612 N N . LEU A 1 95 ? -12.735 -5.627 -20.186 1.00 76.75 95 LEU A N 1
ATOM 613 C CA . LEU A 1 95 ? -12.964 -7.072 -20.300 1.00 76.75 95 LEU A CA 1
ATOM 614 C C . LEU A 1 95 ? -11.725 -7.913 -19.960 1.00 76.75 95 LEU A C 1
ATOM 616 O O . LEU A 1 95 ? -11.828 -9.137 -19.854 1.00 76.75 95 LEU A O 1
ATOM 620 N N . ARG A 1 96 ? -10.545 -7.297 -19.810 1.00 79.81 96 ARG A N 1
ATOM 621 C CA . ARG A 1 96 ? -9.342 -8.025 -19.394 1.00 79.81 96 ARG A CA 1
ATOM 622 C C . ARG A 1 96 ? -9.487 -8.452 -17.924 1.00 79.81 96 ARG A C 1
ATOM 624 O O . ARG A 1 96 ? -9.919 -7.642 -17.108 1.00 79.81 96 ARG A O 1
ATOM 631 N N . PRO A 1 97 ? -9.089 -9.684 -17.561 1.00 86.56 97 PRO A N 1
ATOM 632 C CA . PRO A 1 97 ? -9.125 -10.125 -16.171 1.00 86.56 97 PRO A CA 1
ATOM 633 C C . PRO A 1 97 ? -8.182 -9.272 -15.312 1.00 86.56 97 PRO A C 1
ATOM 635 O O . PRO A 1 97 ? -7.070 -8.947 -15.739 1.00 86.56 97 PRO A O 1
ATOM 638 N N . GLU A 1 98 ? -8.628 -8.908 -14.111 1.00 90.00 98 GLU A N 1
ATOM 639 C CA . GLU A 1 98 ? -7.796 -8.208 -13.131 1.00 90.00 98 GLU A CA 1
ATOM 640 C C . GLU A 1 98 ? -6.597 -9.082 -12.738 1.00 90.00 98 GLU A C 1
ATOM 642 O O . GLU A 1 98 ? -6.738 -10.276 -12.472 1.00 90.00 98 GLU A O 1
ATOM 647 N N . ASP A 1 99 ? -5.407 -8.486 -12.722 1.00 90.44 99 ASP A N 1
ATOM 648 C CA . ASP A 1 99 ? -4.156 -9.165 -12.404 1.00 90.44 99 ASP A CA 1
ATOM 649 C C . ASP A 1 99 ? -3.213 -8.214 -11.657 1.00 90.44 99 ASP A C 1
ATOM 651 O O . ASP A 1 99 ? -2.467 -7.422 -12.246 1.00 90.44 99 ASP A O 1
ATOM 655 N N . ALA A 1 100 ? -3.222 -8.326 -10.328 1.00 90.75 100 ALA A N 1
ATOM 656 C CA . ALA A 1 100 ? -2.370 -7.533 -9.450 1.00 90.75 100 ALA A CA 1
ATOM 657 C C . ALA A 1 100 ? -0.869 -7.787 -9.683 1.00 90.75 100 ALA A C 1
ATOM 659 O O . ALA A 1 100 ? -0.062 -6.884 -9.463 1.00 90.75 100 ALA A O 1
ATOM 660 N N . SER A 1 101 ? -0.480 -8.970 -10.183 1.00 90.50 101 SER A N 1
ATOM 661 C CA . SER A 1 101 ? 0.926 -9.291 -10.474 1.00 90.50 101 SER A CA 1
ATOM 662 C C . SER A 1 101 ? 1.493 -8.454 -11.624 1.00 90.50 101 SER A C 1
ATOM 664 O O . SER A 1 101 ? 2.704 -8.249 -11.714 1.00 90.50 101 SER A O 1
ATOM 666 N N . ARG A 1 102 ? 0.608 -7.933 -12.480 1.00 88.69 102 ARG A N 1
ATOM 667 C CA . ARG A 1 102 ? 0.923 -7.074 -13.627 1.00 88.69 102 ARG A CA 1
ATOM 668 C C . ARG A 1 102 ? 0.453 -5.634 -13.438 1.00 88.69 102 ARG A C 1
ATOM 670 O O . ARG A 1 102 ? 0.488 -4.870 -14.398 1.00 88.69 102 ARG A O 1
ATOM 677 N N . LEU A 1 103 ? 0.009 -5.271 -12.230 1.00 89.56 103 LEU A N 1
ATOM 678 C CA . LEU A 1 103 ? -0.606 -3.972 -11.924 1.00 89.56 103 LEU A CA 1
ATOM 679 C C . LEU A 1 103 ? -1.818 -3.658 -12.815 1.00 89.56 103 LEU A C 1
ATOM 681 O O . LEU A 1 103 ? -2.107 -2.500 -13.114 1.00 89.56 103 LEU A O 1
ATOM 685 N N . HIS A 1 104 ? -2.526 -4.696 -13.254 1.00 87.75 104 HIS A N 1
ATOM 686 C CA . HIS A 1 104 ? -3.725 -4.557 -14.057 1.00 87.75 104 HIS A CA 1
ATOM 687 C C . HIS A 1 104 ? -4.949 -4.598 -13.144 1.00 87.75 104 HIS A C 1
ATOM 689 O O . HIS A 1 104 ? -5.376 -5.664 -12.702 1.00 87.75 104 HIS A O 1
ATOM 695 N N . PHE A 1 105 ? -5.499 -3.424 -12.853 1.00 86.88 105 PHE A N 1
ATOM 696 C CA . PHE A 1 105 ? -6.698 -3.270 -12.035 1.00 86.88 105 PHE A CA 1
ATOM 697 C C . PHE A 1 105 ? -7.912 -2.964 -12.914 1.00 86.88 105 PHE A C 1
ATOM 699 O O . PHE A 1 105 ? -7.767 -2.401 -14.003 1.00 86.88 105 PHE A O 1
ATOM 706 N N . GLY A 1 106 ? -9.108 -3.319 -12.442 1.00 85.94 106 GLY A N 1
ATOM 707 C CA . GLY A 1 106 ? -10.350 -3.017 -13.140 1.00 85.94 106 GLY A CA 1
ATOM 708 C C . GLY A 1 106 ? -10.584 -1.515 -13.335 1.00 85.94 106 GLY A C 1
ATOM 709 O O . GLY A 1 106 ? -9.910 -0.672 -12.728 1.00 85.94 106 GLY A O 1
ATOM 710 N N . PRO A 1 107 ? -11.568 -1.148 -14.173 1.00 81.56 107 PRO A N 1
ATOM 711 C CA . PRO A 1 107 ? -11.810 0.237 -14.570 1.00 81.56 107 PRO A CA 1
ATOM 712 C C . PRO A 1 107 ? -12.077 1.170 -13.383 1.00 81.56 107 PRO A C 1
ATOM 714 O O . PRO A 1 107 ? -11.720 2.343 -13.454 1.00 81.56 107 PRO A O 1
ATOM 717 N N . ASP A 1 108 ? -12.644 0.668 -12.288 1.00 82.69 108 ASP A N 1
ATOM 718 C CA . ASP A 1 108 ? -12.940 1.477 -11.103 1.00 82.69 108 ASP A CA 1
ATOM 719 C C . ASP A 1 108 ? -11.665 1.945 -10.385 1.00 82.69 108 ASP A C 1
ATOM 721 O O . ASP A 1 108 ? -11.597 3.079 -9.915 1.00 82.69 108 ASP A O 1
ATOM 725 N N . LEU A 1 109 ? -10.626 1.105 -10.367 1.00 82.81 109 LEU A N 1
ATOM 726 C CA . LEU A 1 109 ? -9.325 1.419 -9.771 1.00 82.81 109 LEU A CA 1
ATOM 727 C C . LEU A 1 109 ? -8.360 2.089 -10.755 1.00 82.81 109 LEU A C 1
ATOM 729 O O . LEU A 1 109 ? -7.400 2.721 -10.327 1.00 82.81 109 LEU A O 1
ATOM 733 N N . ALA A 1 110 ? -8.595 1.936 -12.060 1.00 72.25 110 ALA A N 1
ATOM 734 C CA . ALA A 1 110 ? -7.783 2.553 -13.105 1.00 72.25 110 ALA A CA 1
ATOM 735 C C . ALA A 1 110 ? -8.234 3.984 -13.455 1.00 72.25 110 ALA A C 1
ATOM 737 O O . ALA A 1 110 ? -7.413 4.805 -13.858 1.00 72.25 110 ALA A O 1
ATOM 738 N N . ARG A 1 111 ? -9.537 4.292 -13.346 1.00 65.12 111 ARG A N 1
ATOM 739 C CA . ARG A 1 111 ? -10.104 5.615 -13.691 1.00 65.12 111 ARG A CA 1
ATOM 740 C C . ARG A 1 111 ? -10.015 6.618 -12.553 1.00 65.12 111 ARG A C 1
ATOM 742 O O . ARG A 1 111 ? -9.876 7.814 -12.790 1.00 65.12 111 ARG A O 1
ATOM 749 N N . VAL A 1 112 ? -10.162 6.131 -11.331 1.00 61.06 112 VAL A N 1
ATOM 750 C CA . VAL A 1 112 ? -9.930 6.907 -10.119 1.00 61.06 112 VAL A CA 1
ATOM 751 C C . VAL A 1 112 ? -8.458 6.705 -9.799 1.00 61.06 112 VAL A C 1
ATOM 753 O O . VAL A 1 112 ? -8.006 5.570 -9.861 1.00 61.06 112 VAL A O 1
ATOM 756 N N . GLU A 1 113 ? -7.695 7.753 -9.485 1.00 72.19 113 GLU A N 1
ATOM 757 C CA . GLU A 1 113 ? -6.336 7.594 -8.946 1.00 72.19 113 GLU A CA 1
ATOM 758 C C . GLU A 1 113 ? -6.414 6.887 -7.585 1.00 72.19 113 GLU A C 1
ATOM 760 O O . GLU A 1 113 ? -6.345 7.517 -6.528 1.00 72.19 113 GLU A O 1
ATOM 765 N N . ALA A 1 114 ? -6.649 5.576 -7.611 1.00 83.44 114 ALA A N 1
ATOM 766 C CA . ALA A 1 114 ? -7.061 4.819 -6.454 1.00 83.44 114 ALA A CA 1
ATOM 767 C C . ALA A 1 114 ? -5.975 4.885 -5.388 1.00 83.44 114 ALA A C 1
ATOM 769 O O . ALA A 1 114 ? -4.776 4.738 -5.658 1.00 83.44 114 ALA A O 1
ATOM 770 N N . GLU A 1 115 ? -6.414 5.124 -4.159 1.00 89.81 115 GLU A N 1
ATOM 771 C CA . GLU A 1 115 ? -5.510 5.195 -3.032 1.00 89.81 115 GLU A CA 1
ATOM 772 C C . GLU A 1 115 ? -5.367 3.808 -2.416 1.00 89.81 115 GLU A C 1
ATOM 774 O O . GLU A 1 115 ? -6.308 3.243 -1.862 1.00 89.81 115 GLU A O 1
ATOM 779 N N . PHE A 1 116 ? -4.165 3.254 -2.535 1.00 93.19 116 PHE A N 1
ATOM 780 C CA . PHE A 1 116 ? -3.807 1.994 -1.905 1.00 93.19 116 PHE A CA 1
ATOM 781 C C . PHE A 1 116 ? -3.268 2.281 -0.507 1.00 93.19 116 PHE A C 1
ATOM 783 O O . PHE A 1 116 ? -2.290 3.023 -0.355 1.00 93.19 116 PHE A O 1
ATOM 790 N N . LEU A 1 117 ? -3.938 1.701 0.487 1.00 94.56 117 LEU A N 1
ATOM 791 C CA . LEU A 1 117 ? -3.603 1.832 1.898 1.00 94.56 117 LEU A CA 1
ATOM 792 C C . LEU A 1 117 ? -2.876 0.577 2.385 1.00 94.56 117 LEU A C 1
ATOM 794 O O . LEU A 1 117 ? -3.262 -0.553 2.084 1.00 94.56 117 LEU A O 1
ATOM 798 N N . THR A 1 118 ? -1.845 0.785 3.187 1.00 94.81 118 THR A N 1
ATOM 799 C CA . THR A 1 118 ? -1.290 -0.219 4.092 1.00 94.81 118 THR A CA 1
ATOM 800 C C . THR A 1 118 ? -2.313 -0.586 5.172 1.00 94.81 118 THR A C 1
ATOM 802 O O . THR A 1 118 ? -3.232 0.178 5.479 1.00 94.81 118 THR A O 1
ATOM 805 N N . ASN A 1 119 ? -2.123 -1.735 5.820 1.00 94.81 119 ASN A N 1
ATOM 806 C CA . ASN A 1 119 ? -2.902 -2.157 6.984 1.00 94.81 119 ASN A CA 1
ATOM 807 C C . ASN A 1 119 ? -2.833 -1.111 8.107 1.00 94.81 119 ASN A C 1
ATOM 809 O O . ASN A 1 119 ? -3.826 -0.878 8.786 1.00 94.81 119 ASN A O 1
ATOM 813 N N . THR A 1 120 ? -1.694 -0.430 8.264 1.00 93.31 120 THR A N 1
ATOM 814 C CA . THR A 1 120 ? -1.525 0.663 9.232 1.00 93.31 120 THR A CA 1
ATOM 815 C C . THR A 1 120 ? -2.426 1.850 8.916 1.00 93.31 120 THR A C 1
ATOM 817 O O . THR A 1 120 ? -3.178 2.297 9.779 1.00 93.31 120 THR A O 1
ATOM 820 N N . GLU A 1 121 ? -2.384 2.351 7.677 1.00 93.31 121 GLU A N 1
ATOM 821 C CA . GLU A 1 121 ? -3.233 3.466 7.240 1.00 93.31 121 GLU A CA 1
ATOM 822 C C . GLU A 1 121 ? -4.715 3.087 7.357 1.00 93.31 121 GLU A C 1
ATOM 824 O O . GLU A 1 121 ? -5.517 3.857 7.889 1.00 93.31 121 GLU A O 1
ATOM 829 N N . ALA A 1 122 ? -5.074 1.866 6.946 1.00 95.06 122 ALA A N 1
ATOM 830 C CA . ALA A 1 122 ? -6.425 1.343 7.099 1.00 95.06 122 ALA A CA 1
ATOM 831 C C . ALA A 1 122 ? -6.855 1.295 8.576 1.00 95.06 122 ALA A C 1
ATOM 833 O O . ALA A 1 122 ? -7.954 1.740 8.902 1.00 95.06 122 ALA A O 1
ATOM 834 N N . ALA A 1 123 ? -5.995 0.825 9.485 1.00 93.38 123 ALA A N 1
ATOM 835 C CA . ALA A 1 123 ? -6.284 0.780 10.918 1.00 93.38 123 ALA A CA 1
ATOM 836 C C . ALA A 1 123 ? -6.539 2.180 11.496 1.00 93.38 123 ALA A C 1
ATOM 838 O O . ALA A 1 123 ? -7.497 2.367 12.249 1.00 93.38 123 ALA A O 1
ATOM 839 N N . ILE A 1 124 ? -5.731 3.172 11.105 1.00 91.56 124 ILE A N 1
ATOM 840 C CA . ILE A 1 124 ? -5.885 4.572 11.528 1.00 91.56 124 ILE A CA 1
ATOM 841 C C . ILE A 1 124 ? -7.233 5.131 11.057 1.00 91.56 124 ILE A C 1
ATOM 843 O O . ILE A 1 124 ? -7.983 5.698 11.856 1.00 91.56 124 ILE A O 1
ATOM 847 N N . VAL A 1 125 ? -7.572 4.937 9.779 1.00 93.38 125 VAL A N 1
ATOM 848 C CA . VAL A 1 125 ? -8.839 5.415 9.203 1.00 93.38 125 VAL A CA 1
ATOM 849 C C . VAL A 1 125 ? -10.035 4.733 9.870 1.00 93.38 125 VAL A C 1
ATOM 851 O O . VAL A 1 125 ? -10.981 5.408 10.280 1.00 93.38 125 VAL A O 1
ATOM 854 N N . LEU A 1 126 ? -9.994 3.408 10.033 1.00 93.19 126 LEU A N 1
ATOM 855 C CA . LEU A 1 126 ? -11.072 2.641 10.660 1.00 93.19 126 LEU A CA 1
ATOM 856 C C . LEU A 1 126 ? -11.256 3.013 12.137 1.00 93.19 126 LEU A C 1
ATOM 858 O O . LEU A 1 126 ? -12.393 3.115 12.600 1.00 93.19 126 LEU A O 1
ATOM 862 N N . LYS A 1 127 ? -10.170 3.277 12.873 1.00 90.81 127 LYS A N 1
ATOM 863 C CA . LYS A 1 127 ? -10.233 3.780 14.253 1.00 90.81 127 LYS A CA 1
ATOM 864 C C . LYS A 1 127 ? -10.917 5.148 14.310 1.00 90.81 127 LYS A C 1
ATOM 866 O O . LYS A 1 127 ? -11.903 5.296 15.025 1.00 90.81 127 LYS A O 1
ATOM 871 N N . ALA A 1 128 ? -10.480 6.103 13.488 1.00 90.81 128 ALA A N 1
ATOM 872 C CA . ALA A 1 128 ? -11.076 7.439 13.444 1.00 90.81 128 ALA A CA 1
ATOM 873 C C . ALA A 1 128 ? -12.574 7.408 13.080 1.00 90.81 128 ALA A C 1
ATOM 875 O O . ALA A 1 128 ? -13.376 8.166 13.631 1.00 90.81 128 ALA A O 1
ATOM 876 N N . LEU A 1 129 ? -12.976 6.511 12.173 1.00 90.62 129 LEU A N 1
ATOM 877 C CA . LEU A 1 129 ? -14.384 6.302 11.828 1.00 90.62 129 LEU A CA 1
ATOM 878 C C . LEU A 1 129 ? -15.188 5.708 12.991 1.00 90.62 129 LEU A C 1
ATOM 880 O O . LEU A 1 129 ? -16.318 6.143 13.217 1.00 90.62 129 LEU A O 1
ATOM 884 N N . ALA A 1 130 ? -14.616 4.760 13.737 1.00 89.31 130 ALA A N 1
ATOM 885 C CA . ALA A 1 130 ? -15.252 4.183 14.920 1.00 89.31 130 ALA A CA 1
ATOM 886 C C . ALA A 1 130 ? -15.462 5.239 16.020 1.00 89.31 130 ALA A C 1
ATOM 888 O O . ALA A 1 130 ? -16.567 5.360 16.549 1.00 89.31 130 ALA A O 1
ATOM 889 N N . ASP A 1 131 ? -14.446 6.060 16.297 1.00 89.44 131 ASP A N 1
ATOM 890 C CA . ASP A 1 131 ? -14.509 7.135 17.298 1.00 89.44 131 ASP A CA 1
ATOM 891 C C . ASP A 1 131 ? -15.550 8.203 16.908 1.00 89.44 131 ASP A C 1
ATOM 893 O O . ASP A 1 131 ? -16.329 8.701 17.732 1.00 89.44 131 ASP A O 1
ATOM 897 N N . LYS A 1 132 ? -15.637 8.517 15.610 1.00 89.31 132 LYS A N 1
ATOM 898 C CA . LYS A 1 132 ? -16.666 9.410 15.065 1.00 89.31 132 LYS A CA 1
ATOM 899 C C . LYS A 1 132 ? -18.073 8.814 15.173 1.00 89.31 132 LYS A C 1
ATOM 901 O O . LYS A 1 132 ? -19.025 9.536 15.468 1.00 89.31 132 LYS A O 1
ATOM 906 N N . ALA A 1 133 ? -18.237 7.516 14.931 1.00 87.19 133 ALA A N 1
ATOM 907 C CA . ALA A 1 133 ? -19.531 6.851 15.075 1.00 87.19 133 ALA A CA 1
ATOM 908 C C . ALA A 1 133 ? -19.997 6.857 16.540 1.00 87.19 133 ALA A C 1
ATOM 910 O O . ALA A 1 133 ? -21.142 7.221 16.812 1.00 87.19 133 ALA A O 1
ATOM 911 N N . ALA A 1 134 ? -19.083 6.567 17.473 1.00 86.31 134 ALA A N 1
ATOM 912 C CA . ALA A 1 134 ? -19.347 6.598 18.909 1.00 86.31 134 ALA A CA 1
ATOM 913 C C . ALA A 1 134 ? -19.749 7.999 19.401 1.00 86.31 134 ALA A C 1
ATOM 915 O O . ALA A 1 134 ? -20.718 8.138 20.143 1.00 86.31 134 ALA A O 1
ATOM 916 N N . SER A 1 135 ? -19.059 9.050 18.944 1.00 86.94 135 SER A N 1
ATOM 917 C CA . SER A 1 135 ? -19.365 10.438 19.336 1.00 86.94 135 SER A CA 1
ATOM 918 C C . SER A 1 135 ? -20.647 10.999 18.713 1.00 86.94 135 SER A C 1
ATOM 920 O O . SER A 1 135 ? -21.276 11.877 19.297 1.00 86.94 135 SER A O 1
ATOM 922 N N . THR A 1 136 ? -21.065 10.500 17.545 1.00 85.75 136 THR A N 1
ATOM 923 C CA . THR A 1 136 ? -22.290 10.955 16.859 1.00 85.75 136 THR A CA 1
ATOM 924 C C . THR A 1 136 ? -23.538 10.150 17.224 1.00 85.75 136 THR A C 1
ATOM 926 O O . THR A 1 136 ? -24.618 10.447 16.715 1.00 85.75 136 THR A O 1
ATOM 929 N N . GLY A 1 137 ? -23.411 9.138 18.092 1.00 77.12 137 GLY A N 1
ATOM 930 C CA . GLY A 1 137 ? -24.523 8.276 18.498 1.00 77.12 137 GLY A CA 1
ATOM 931 C C . GLY A 1 137 ? -25.095 7.431 17.357 1.00 77.12 137 GLY A C 1
ATOM 932 O O . GLY A 1 137 ? -26.235 6.979 17.450 1.00 77.12 137 GLY A O 1
ATOM 933 N N . ARG A 1 138 ? -24.340 7.235 16.263 1.00 74.88 138 ARG A N 1
ATOM 934 C CA . ARG A 1 138 ? -24.764 6.347 15.174 1.00 74.88 138 ARG A CA 1
ATOM 935 C C . ARG A 1 138 ? -24.708 4.895 15.628 1.00 74.88 138 ARG A C 1
ATOM 937 O O . ARG A 1 138 ? -23.758 4.462 16.274 1.00 74.88 138 ARG A O 1
ATOM 944 N N . GLU A 1 139 ? -25.752 4.166 15.256 1.00 66.12 139 GLU A N 1
ATOM 945 C CA . GLU A 1 139 ? -25.961 2.767 15.600 1.00 66.12 139 GLU A CA 1
ATOM 946 C C . GLU A 1 139 ? -24.863 1.842 15.049 1.00 66.12 139 GLU A C 1
ATOM 948 O O . GLU A 1 139 ? -24.270 2.104 14.001 1.00 66.12 139 GLU A O 1
ATOM 953 N N . LYS A 1 140 ? -24.629 0.768 15.816 1.00 65.31 140 LYS A N 1
ATOM 954 C CA . LYS A 1 140 ? -23.782 -0.419 15.604 1.00 65.31 140 LYS A CA 1
ATOM 955 C C . LYS A 1 140 ? -23.001 -0.454 14.283 1.00 65.31 140 LYS A C 1
ATOM 957 O O . LYS A 1 140 ? -23.545 -0.731 13.217 1.00 65.31 140 LYS A O 1
ATOM 962 N N . THR A 1 141 ? -21.683 -0.300 14.393 1.00 80.94 141 THR A N 1
ATOM 963 C CA . THR A 1 141 ? -20.740 -0.723 13.351 1.00 80.94 141 THR A CA 1
ATOM 964 C C . THR A 1 141 ? -21.008 -2.179 12.971 1.00 80.94 141 THR A C 1
ATOM 966 O O . THR A 1 141 ? -21.201 -3.012 13.860 1.00 80.94 141 THR A O 1
ATOM 969 N N . SER A 1 142 ? -21.016 -2.491 11.674 1.00 91.50 142 SER A N 1
ATOM 970 C CA . SER A 1 142 ? -21.206 -3.866 11.208 1.00 91.50 142 SER A CA 1
ATOM 971 C C . SER A 1 142 ? -20.111 -4.797 11.739 1.00 91.50 142 SER A C 1
ATOM 973 O O . SER A 1 142 ? -18.987 -4.371 12.007 1.00 91.50 142 SER A O 1
ATOM 975 N N . ASP A 1 143 ? -20.424 -6.087 11.852 1.00 92.94 143 ASP A N 1
ATOM 976 C CA . ASP A 1 143 ? -19.449 -7.118 12.232 1.00 92.94 143 ASP A CA 1
ATOM 977 C C . ASP A 1 143 ? -18.247 -7.136 11.269 1.00 92.94 143 ASP A C 1
ATOM 979 O O . ASP A 1 143 ? -17.099 -7.152 11.702 1.00 92.94 143 ASP A O 1
ATOM 983 N N . THR A 1 144 ? -18.489 -6.981 9.961 1.00 94.50 144 THR A N 1
ATOM 984 C CA . THR A 1 144 ? -17.422 -6.826 8.959 1.00 94.50 144 THR A CA 1
ATOM 985 C C . THR A 1 144 ? -16.503 -5.649 9.277 1.00 94.50 144 THR A C 1
ATOM 987 O O . THR A 1 144 ? -15.289 -5.800 9.221 1.00 94.50 144 THR A O 1
ATOM 990 N N . PHE A 1 145 ? -17.053 -4.489 9.654 1.00 93.81 145 PHE A N 1
ATOM 991 C CA . PHE A 1 145 ? -16.248 -3.318 10.005 1.00 93.81 145 PHE A CA 1
ATOM 992 C C . PHE A 1 145 ? -15.361 -3.585 11.227 1.00 93.81 145 PHE A C 1
ATOM 994 O O . PHE A 1 145 ? -14.177 -3.243 11.216 1.00 93.81 145 PHE A O 1
ATOM 1001 N N . LEU A 1 146 ? -15.917 -4.215 12.267 1.00 91.31 146 LEU A N 1
ATOM 1002 C CA . LEU A 1 146 ? -15.174 -4.558 13.480 1.00 91.31 146 LEU A CA 1
ATOM 1003 C C . LEU A 1 146 ? -14.029 -5.528 13.173 1.00 91.31 146 LEU A C 1
ATOM 1005 O O . LEU A 1 146 ? -12.886 -5.239 13.528 1.00 91.31 146 LEU A O 1
ATOM 1009 N N . ARG A 1 147 ? -14.307 -6.600 12.422 1.00 95.69 147 ARG A N 1
ATOM 1010 C CA . ARG A 1 147 ? -13.294 -7.583 12.009 1.00 95.69 147 ARG A CA 1
ATOM 1011 C C . ARG A 1 147 ? -12.211 -6.968 11.129 1.00 95.69 147 ARG A C 1
ATOM 1013 O O . ARG A 1 147 ? -11.033 -7.243 11.335 1.00 95.69 147 ARG A O 1
ATOM 1020 N N . SER A 1 148 ? -12.576 -6.108 10.176 1.00 95.81 148 SER A N 1
ATOM 1021 C CA . SER A 1 148 ? -11.600 -5.402 9.335 1.00 95.81 148 SER A CA 1
ATOM 1022 C C . SER A 1 148 ? -10.693 -4.492 10.159 1.00 95.81 148 SER A C 1
ATOM 1024 O O . SER A 1 148 ? -9.490 -4.444 9.911 1.00 95.81 148 SER A O 1
ATOM 1026 N N . ARG A 1 149 ? -11.243 -3.798 11.162 1.00 93.25 149 ARG A N 1
ATOM 1027 C CA . ARG A 1 149 ? -10.461 -2.947 12.066 1.00 93.25 149 ARG A CA 1
ATOM 1028 C C . ARG A 1 149 ? -9.503 -3.770 12.921 1.00 93.25 149 ARG A C 1
ATOM 1030 O O . ARG A 1 149 ? -8.341 -3.398 13.036 1.00 93.25 149 ARG A O 1
ATOM 1037 N N . GLU A 1 150 ? -9.977 -4.864 13.511 1.00 92.88 150 GLU A N 1
ATOM 1038 C CA . GLU A 1 150 ? -9.152 -5.766 14.325 1.00 92.88 150 GLU A CA 1
ATOM 1039 C C . GLU A 1 150 ? -8.018 -6.380 13.506 1.00 92.88 150 GLU A C 1
ATOM 1041 O O . GLU A 1 150 ? -6.866 -6.348 13.932 1.00 92.88 150 GLU A O 1
ATOM 1046 N N . TYR A 1 151 ? -8.323 -6.848 12.295 1.00 95.38 151 TYR A N 1
ATOM 1047 C CA . TYR A 1 151 ? -7.320 -7.351 11.365 1.00 95.38 151 TYR A CA 1
ATOM 1048 C C . TYR A 1 151 ? -6.268 -6.283 11.038 1.00 95.38 151 TYR A C 1
ATOM 1050 O O . TYR A 1 151 ? -5.071 -6.510 11.211 1.00 95.38 151 TY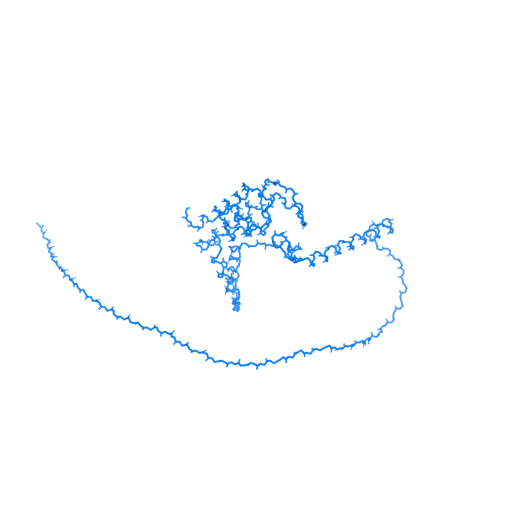R A O 1
ATOM 1058 N N . ALA A 1 152 ? -6.699 -5.096 10.608 1.00 94.56 152 ALA A N 1
ATOM 1059 C CA . ALA A 1 152 ? -5.785 -4.023 10.230 1.00 94.56 152 ALA A CA 1
ATOM 1060 C C . ALA A 1 152 ? -4.896 -3.584 11.408 1.00 94.56 152 ALA A C 1
ATOM 1062 O O . ALA A 1 152 ? -3.701 -3.356 11.224 1.00 94.56 152 ALA A O 1
ATOM 1063 N N . ALA A 1 153 ? -5.453 -3.518 12.623 1.00 89.88 153 ALA A N 1
ATOM 1064 C CA . ALA A 1 153 ? -4.707 -3.183 13.833 1.00 89.88 153 ALA A CA 1
ATOM 1065 C C . ALA A 1 153 ? -3.680 -4.265 14.209 1.00 89.88 153 ALA A C 1
ATOM 1067 O O . ALA A 1 153 ? -2.556 -3.936 14.579 1.00 89.88 153 ALA A O 1
ATOM 1068 N N . ALA A 1 154 ? -4.033 -5.547 14.075 1.00 90.50 154 ALA A N 1
ATOM 1069 C CA . ALA A 1 154 ? -3.141 -6.657 14.404 1.00 90.50 154 ALA A CA 1
ATOM 1070 C C . ALA A 1 154 ? -1.968 -6.796 13.417 1.00 90.50 154 ALA A C 1
ATOM 1072 O O . ALA A 1 154 ? -0.850 -7.107 13.828 1.00 90.50 154 ALA A O 1
ATOM 1073 N N . PHE A 1 155 ? -2.209 -6.547 12.125 1.00 91.75 155 PHE A N 1
ATOM 1074 C CA . PHE A 1 155 ? -1.232 -6.769 11.048 1.00 91.75 155 PHE A CA 1
ATOM 1075 C C . PHE A 1 155 ? -0.609 -5.478 10.479 1.00 91.75 155 PHE A C 1
ATOM 1077 O O . PHE A 1 155 ? 0.147 -5.525 9.504 1.00 91.75 155 PHE A O 1
ATOM 1084 N N . GLY A 1 156 ? -0.904 -4.316 11.065 1.00 87.19 156 GLY A N 1
ATOM 1085 C CA . GLY A 1 156 ? -0.271 -3.038 10.729 1.00 87.19 156 GLY A CA 1
ATOM 1086 C C . GLY A 1 156 ? 1.187 -2.935 11.202 1.00 87.19 156 GLY A C 1
ATOM 1087 O O . GLY A 1 156 ? 1.634 -3.681 12.074 1.00 87.19 156 GLY A O 1
ATOM 1088 N N . LEU A 1 157 ? 1.948 -2.003 10.615 1.00 75.50 157 LEU A N 1
ATOM 1089 C CA . LEU A 1 157 ? 3.348 -1.666 10.953 1.00 75.50 157 LEU A CA 1
ATOM 1090 C C . LEU A 1 157 ? 3.524 -1.371 12.445 1.00 75.50 157 LEU A C 1
ATOM 1092 O O . LEU A 1 157 ? 4.512 -1.799 13.023 1.00 75.50 157 LEU A O 1
ATOM 1096 N N . GLY A 1 158 ? 2.548 -0.699 13.061 1.00 68.25 158 GLY A N 1
ATOM 1097 C CA . GLY A 1 158 ? 2.585 -0.278 14.462 1.00 68.25 158 GLY A CA 1
ATOM 1098 C C . GLY A 1 158 ? 1.628 -1.036 15.367 1.00 68.25 158 GLY A C 1
ATOM 1099 O O . GLY A 1 158 ? 1.032 -0.415 16.236 1.00 68.25 158 GLY A O 1
ATOM 1100 N N . SER A 1 159 ? 1.451 -2.349 15.182 1.00 67.50 159 SER A N 1
ATOM 1101 C CA . SER A 1 159 ? 0.549 -3.143 16.037 1.00 67.50 159 SER A CA 1
ATOM 1102 C C . SER A 1 159 ? 0.902 -3.090 17.534 1.00 67.50 159 SER A C 1
ATOM 1104 O O . SER A 1 159 ? 0.058 -3.411 18.369 1.00 67.50 159 SER A O 1
ATOM 1106 N N . LYS A 1 160 ? 2.120 -2.649 17.878 1.00 69.06 160 LYS A N 1
ATOM 1107 C CA . LYS A 1 160 ? 2.608 -2.453 19.252 1.00 69.06 160 LYS A CA 1
ATOM 1108 C C . LYS A 1 160 ? 2.900 -0.995 19.635 1.00 69.06 160 LYS A C 1
ATOM 1110 O O . LYS A 1 160 ? 3.164 -0.743 20.805 1.00 69.06 160 LYS A O 1
ATOM 1115 N N . GLY A 1 161 ? 2.889 -0.069 18.675 1.00 69.56 161 GLY A N 1
ATOM 1116 C CA . GLY A 1 161 ? 3.280 1.329 18.881 1.00 69.56 161 GLY A CA 1
ATOM 1117 C C . GLY A 1 161 ? 2.090 2.258 19.120 1.00 69.56 161 GLY A C 1
ATOM 1118 O O . GLY A 1 161 ? 0.933 1.889 18.904 1.00 69.56 161 GLY A O 1
ATOM 1119 N N . GLU A 1 162 ? 2.374 3.494 19.530 1.00 80.94 162 GLU A N 1
ATOM 1120 C CA . GLU A 1 162 ? 1.350 4.535 19.641 1.00 80.94 162 GLU A CA 1
ATOM 1121 C C . GLU A 1 162 ? 0.801 4.922 18.258 1.00 80.94 162 GLU A C 1
ATOM 1123 O O . GLU A 1 162 ? 1.496 4.877 17.238 1.00 80.94 162 GLU A O 1
ATOM 1128 N N . ALA A 1 163 ? -0.469 5.334 18.207 1.00 80.69 163 ALA A N 1
ATOM 1129 C CA . ALA A 1 163 ? -1.153 5.599 16.937 1.00 80.69 163 ALA A CA 1
ATOM 1130 C C . ALA A 1 163 ? -0.481 6.716 16.113 1.00 80.69 163 ALA A C 1
ATOM 1132 O O . ALA A 1 163 ? -0.440 6.633 14.883 1.00 80.69 163 ALA A O 1
ATOM 1133 N N . ASP A 1 164 ? 0.062 7.735 16.782 1.00 83.94 164 ASP A N 1
ATOM 1134 C CA . ASP A 1 164 ? 0.754 8.850 16.130 1.00 83.94 164 ASP A CA 1
ATOM 1135 C C . ASP A 1 164 ? 2.103 8.420 15.538 1.00 83.94 164 ASP A C 1
ATOM 1137 O O . ASP A 1 164 ? 2.472 8.855 14.446 1.00 83.94 164 ASP A O 1
ATOM 1141 N N . GLU A 1 165 ? 2.813 7.509 16.205 1.00 85.31 165 GLU A N 1
ATOM 1142 C CA . GLU A 1 165 ? 4.068 6.945 15.704 1.00 85.31 165 GLU A CA 1
ATOM 1143 C C . GLU A 1 165 ? 3.817 6.029 14.508 1.00 85.31 165 GLU A C 1
ATOM 1145 O O . GLU A 1 165 ? 4.504 6.133 13.491 1.00 85.31 165 GLU A O 1
ATOM 1150 N N . ALA A 1 166 ? 2.787 5.182 14.595 1.00 86.06 166 ALA A N 1
ATOM 1151 C CA . ALA A 1 166 ? 2.364 4.317 13.501 1.00 86.06 166 ALA A CA 1
ATOM 1152 C C . ALA A 1 166 ? 1.964 5.132 12.261 1.00 86.06 166 ALA A C 1
ATOM 1154 O O . ALA A 1 166 ? 2.308 4.763 11.135 1.00 86.06 166 ALA A O 1
ATOM 1155 N N . ARG A 1 167 ? 1.282 6.266 12.466 1.00 89.12 167 ARG A N 1
ATOM 1156 C CA . ARG A 1 167 ? 0.942 7.207 11.396 1.00 89.12 167 ARG A CA 1
ATOM 1157 C C . ARG A 1 167 ? 2.187 7.833 10.780 1.00 89.12 167 ARG A C 1
ATOM 1159 O O . ARG A 1 167 ? 2.342 7.777 9.566 1.00 89.12 167 ARG A O 1
ATOM 1166 N N . ALA A 1 168 ? 3.085 8.371 11.603 1.00 89.94 168 ALA A N 1
ATOM 1167 C CA . ALA A 1 168 ? 4.321 8.983 11.125 1.00 89.94 168 ALA A CA 1
ATOM 1168 C C . ALA A 1 168 ? 5.183 7.989 10.328 1.00 89.94 168 ALA A C 1
ATOM 1170 O O . ALA A 1 168 ? 5.718 8.339 9.279 1.00 89.94 168 ALA A O 1
ATOM 1171 N N . ALA A 1 169 ? 5.274 6.738 10.783 1.00 89.81 169 ALA A N 1
ATOM 1172 C CA . ALA A 1 169 ? 6.004 5.686 10.083 1.00 89.81 169 ALA A CA 1
ATOM 1173 C C . ALA A 1 169 ? 5.362 5.312 8.736 1.00 89.81 169 ALA A C 1
ATOM 1175 O O . ALA A 1 169 ? 6.083 5.083 7.764 1.00 89.81 169 ALA A O 1
ATOM 1176 N N . ALA A 1 170 ? 4.027 5.261 8.658 1.00 90.81 170 ALA A N 1
ATOM 1177 C CA . ALA A 1 170 ? 3.317 5.006 7.406 1.00 90.81 170 ALA A CA 1
ATOM 1178 C C . ALA A 1 170 ? 3.492 6.161 6.402 1.00 90.81 170 ALA A C 1
ATOM 1180 O O . ALA A 1 170 ? 3.809 5.914 5.237 1.00 90.81 170 ALA A O 1
ATOM 1181 N N . ASP A 1 171 ? 3.374 7.408 6.867 1.00 90.94 171 ASP A N 1
ATOM 1182 C CA . ASP A 1 171 ? 3.586 8.607 6.048 1.00 90.94 171 ASP A CA 1
ATOM 1183 C C . ASP A 1 171 ? 5.038 8.676 5.534 1.00 90.94 171 ASP A C 1
ATOM 1185 O O . ASP A 1 171 ? 5.281 8.946 4.353 1.00 90.94 171 ASP A O 1
ATOM 1189 N N . GLU A 1 172 ? 6.019 8.365 6.389 1.00 91.81 172 GLU A N 1
ATOM 1190 C CA . GLU A 1 172 ? 7.437 8.303 6.021 1.00 91.81 172 GLU A CA 1
ATOM 1191 C C . GLU A 1 172 ? 7.706 7.212 4.975 1.00 91.81 172 GLU A C 1
ATOM 1193 O O . GLU A 1 172 ? 8.377 7.476 3.972 1.00 91.81 172 GLU A O 1
ATOM 1198 N N . LEU A 1 173 ? 7.177 6.000 5.186 1.00 92.69 173 LEU A N 1
ATOM 1199 C CA . LEU A 1 173 ? 7.307 4.881 4.251 1.00 92.69 173 LEU A CA 1
ATOM 1200 C C . LEU A 1 173 ? 6.775 5.269 2.869 1.00 92.69 173 LEU A C 1
ATOM 1202 O O . LEU A 1 173 ? 7.455 5.074 1.858 1.00 92.69 173 LEU A O 1
ATOM 1206 N N . ARG A 1 174 ? 5.568 5.843 2.838 1.00 91.94 174 ARG A N 1
ATOM 1207 C CA . ARG A 1 174 ? 4.895 6.266 1.612 1.00 91.94 174 ARG A CA 1
ATOM 1208 C C . ARG A 1 174 ? 5.707 7.324 0.876 1.00 91.94 174 ARG A C 1
ATOM 1210 O O . ARG A 1 174 ? 5.974 7.165 -0.313 1.00 91.94 174 ARG A O 1
ATOM 1217 N N . THR A 1 175 ? 6.141 8.355 1.595 1.00 91.75 175 THR A N 1
ATOM 1218 C CA . THR A 1 175 ? 6.944 9.454 1.048 1.00 91.75 175 THR A CA 1
ATOM 1219 C C . THR A 1 175 ? 8.236 8.915 0.437 1.00 91.75 175 THR A C 1
ATOM 1221 O O . THR A 1 175 ? 8.504 9.114 -0.745 1.00 91.75 175 THR A O 1
ATOM 1224 N N . GLN A 1 176 ? 9.002 8.130 1.197 1.00 91.94 176 GLN A N 1
ATOM 1225 C CA . GLN A 1 176 ? 10.308 7.661 0.741 1.00 91.94 176 GLN A CA 1
ATOM 1226 C C . GLN A 1 176 ? 10.248 6.650 -0.397 1.00 91.94 176 GLN A C 1
ATOM 1228 O O . GLN A 1 176 ? 11.179 6.612 -1.194 1.00 91.94 176 GLN A O 1
ATOM 1233 N N . LEU A 1 177 ? 9.208 5.821 -0.489 1.00 91.25 177 LEU A N 1
ATOM 1234 C CA . LEU A 1 177 ? 9.101 4.852 -1.580 1.00 91.25 177 LEU A CA 1
ATOM 1235 C C . LEU A 1 177 ? 8.470 5.443 -2.849 1.00 91.25 177 LEU A C 1
ATOM 1237 O O . LEU A 1 177 ? 8.852 5.032 -3.942 1.00 91.25 177 LEU A O 1
ATOM 1241 N N . LEU A 1 178 ? 7.549 6.408 -2.739 1.00 88.50 178 LEU A N 1
ATOM 1242 C CA . LEU A 1 178 ? 6.911 7.031 -3.909 1.00 88.50 178 LEU A CA 1
ATOM 1243 C C . LEU A 1 178 ? 7.748 8.146 -4.545 1.00 88.50 178 LEU A C 1
ATOM 1245 O O . LEU A 1 178 ? 7.682 8.344 -5.763 1.00 88.50 178 LEU A O 1
ATOM 1249 N N . GLU A 1 179 ? 8.511 8.898 -3.749 1.00 86.31 179 GLU A N 1
ATOM 1250 C CA . GLU A 1 179 ? 9.379 9.969 -4.258 1.00 86.31 179 GLU A CA 1
ATOM 1251 C C . GLU A 1 179 ? 10.698 9.434 -4.816 1.00 86.31 179 G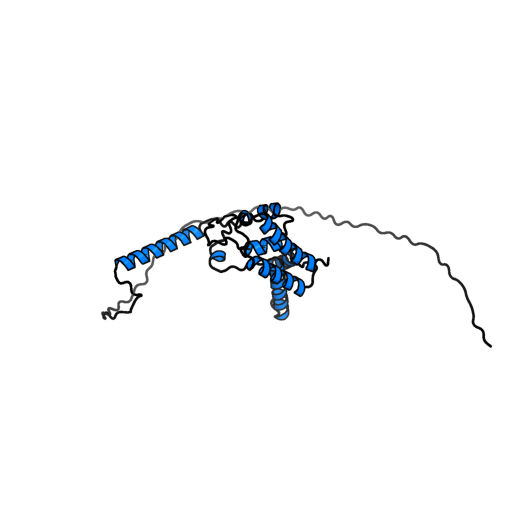LU A C 1
ATOM 1253 O O . GLU A 1 179 ? 11.342 10.088 -5.637 1.00 86.31 179 GLU A O 1
ATOM 1258 N N . ARG A 1 180 ? 11.100 8.231 -4.400 1.00 83.50 180 ARG A N 1
ATOM 1259 C CA . ARG A 1 180 ? 12.359 7.636 -4.826 1.00 83.50 180 ARG A CA 1
ATOM 1260 C C . ARG A 1 180 ? 12.267 7.087 -6.243 1.00 83.50 180 ARG A C 1
ATOM 1262 O O . ARG A 1 180 ? 11.345 6.358 -6.603 1.00 83.50 180 ARG A O 1
ATOM 1269 N N . THR A 1 181 ? 13.279 7.431 -7.025 1.00 76.12 181 THR A N 1
ATOM 1270 C CA . THR A 1 181 ? 13.567 6.842 -8.329 1.00 76.12 181 THR A CA 1
ATOM 1271 C C . THR A 1 181 ? 14.650 5.783 -8.161 1.00 76.12 181 THR A C 1
ATOM 1273 O O . THR A 1 181 ? 15.660 6.021 -7.494 1.00 76.12 181 THR A O 1
ATOM 1276 N N . PHE A 1 182 ? 14.435 4.627 -8.762 1.00 76.94 182 PHE A N 1
ATOM 1277 C CA . PHE A 1 182 ? 15.319 3.469 -8.757 1.00 76.94 182 PHE A CA 1
ATOM 1278 C C . PHE A 1 182 ? 15.916 3.306 -10.149 1.00 76.94 182 PHE A C 1
ATOM 1280 O O . PHE A 1 182 ? 15.265 3.658 -11.128 1.00 76.94 182 PHE A O 1
ATOM 1287 N N . ALA A 1 183 ? 17.149 2.817 -10.259 1.00 60.69 183 ALA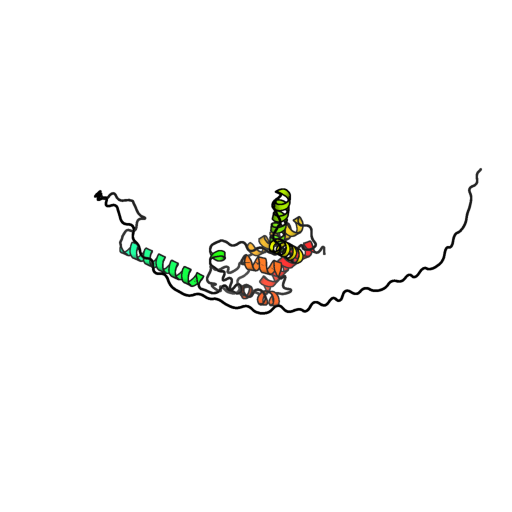 A N 1
ATOM 1288 C CA . ALA A 1 183 ? 17.760 2.663 -11.572 1.00 60.69 183 ALA A CA 1
ATOM 1289 C C . ALA A 1 183 ? 17.001 1.562 -12.328 1.00 60.69 183 ALA A C 1
ATOM 1291 O O . ALA A 1 183 ? 17.087 0.389 -11.975 1.00 60.69 183 ALA A O 1
ATOM 1292 N N . SER A 1 184 ? 16.212 1.920 -13.346 1.00 55.09 184 SER A N 1
ATOM 1293 C CA . SER A 1 184 ? 15.514 0.902 -14.132 1.00 55.09 184 SER A CA 1
ATOM 1294 C C . SER A 1 184 ? 16.530 0.027 -14.866 1.00 55.09 184 SER A C 1
ATOM 1296 O O . SER A 1 184 ? 17.228 0.482 -15.772 1.00 55.09 184 SER A O 1
ATOM 1298 N N . GLY A 1 185 ? 16.601 -1.250 -14.480 1.00 49.97 185 GLY A N 1
ATOM 1299 C CA . GLY A 1 185 ? 17.409 -2.261 -15.166 1.00 49.97 185 GLY A CA 1
ATOM 1300 C C . GLY A 1 185 ? 16.855 -2.641 -16.547 1.00 49.97 185 GLY A C 1
ATOM 1301 O O . GLY A 1 185 ? 17.574 -3.212 -17.365 1.00 49.97 185 GLY A O 1
ATOM 1302 N N . ALA A 1 186 ? 15.593 -2.306 -16.844 1.00 49.56 186 ALA A N 1
ATOM 1303 C CA . ALA A 1 186 ? 14.981 -2.502 -18.154 1.00 49.56 186 ALA A CA 1
ATOM 1304 C C . ALA A 1 186 ? 13.684 -1.688 -18.297 1.00 49.56 186 ALA A C 1
ATOM 1306 O O . ALA A 1 186 ? 12.728 -1.885 -17.540 1.00 49.56 186 ALA A O 1
ATOM 1307 N N . SER A 1 187 ? 13.609 -0.849 -19.336 1.00 42.81 187 SER A N 1
ATOM 1308 C CA . SER A 1 187 ? 12.368 -0.226 -19.814 1.00 42.81 187 SER A CA 1
ATOM 1309 C C . SER A 1 187 ? 11.407 -1.302 -20.322 1.00 42.81 187 SER A C 1
ATOM 1311 O O . SER A 1 187 ? 11.360 -1.614 -21.509 1.00 42.81 187 SER A O 1
ATOM 1313 N N . THR A 1 188 ? 10.659 -1.917 -19.412 1.00 45.28 188 THR A N 1
ATOM 1314 C CA . THR A 1 188 ? 9.565 -2.812 -19.782 1.00 45.28 188 THR A CA 1
ATOM 1315 C C . THR A 1 188 ? 8.311 -1.961 -19.880 1.00 45.28 188 THR A C 1
ATOM 1317 O O . THR A 1 188 ? 7.804 -1.472 -18.869 1.00 45.28 188 THR A O 1
ATOM 1320 N N . GLU A 1 189 ? 7.839 -1.734 -21.104 1.00 43.50 189 GLU A N 1
ATOM 1321 C CA . GLU A 1 189 ? 6.583 -1.033 -21.355 1.00 43.50 189 GLU A CA 1
ATOM 1322 C C . GLU A 1 189 ? 5.416 -1.880 -20.832 1.00 43.50 189 GLU A C 1
ATOM 1324 O O . GLU A 1 189 ? 4.938 -2.807 -21.486 1.00 43.50 189 GLU A O 1
ATOM 1329 N N . LEU A 1 190 ? 4.975 -1.591 -19.607 1.00 51.09 190 LEU A N 1
ATOM 1330 C CA . LEU A 1 190 ? 3.708 -2.088 -19.087 1.00 51.09 190 LEU A CA 1
ATOM 1331 C C . LEU A 1 190 ? 2.563 -1.242 -19.680 1.00 51.09 190 LEU A C 1
ATOM 1333 O O . LEU A 1 190 ? 2.658 -0.009 -19.704 1.00 51.09 190 LEU A O 1
ATOM 1337 N N . PRO A 1 191 ? 1.469 -1.868 -20.154 1.00 41.09 191 PRO A N 1
ATOM 1338 C CA . PRO A 1 191 ? 0.326 -1.149 -20.702 1.00 41.09 191 PRO A CA 1
ATOM 1339 C C . PRO A 1 191 ? -0.426 -0.449 -19.561 1.00 41.09 191 PRO A C 1
ATOM 1341 O O . PRO A 1 191 ? -1.153 -1.088 -18.804 1.00 41.09 191 PRO A O 1
ATOM 1344 N N . GLY A 1 192 ? -0.219 0.862 -19.434 1.00 48.22 192 GLY A N 1
ATOM 1345 C CA . GLY A 1 192 ? -0.722 1.687 -18.323 1.00 48.22 192 GLY A CA 1
ATOM 1346 C C . GLY A 1 192 ? 0.108 2.944 -18.030 1.00 48.22 192 GLY A C 1
ATOM 1347 O O . GLY A 1 192 ? -0.269 3.738 -17.175 1.00 48.22 192 GLY A O 1
ATOM 1348 N N . GLY A 1 193 ? 1.211 3.149 -18.757 1.00 45.53 193 GLY A N 1
ATOM 1349 C CA . GLY A 1 193 ? 2.156 4.240 -18.525 1.00 45.53 193 GLY A CA 1
ATOM 1350 C C . GLY A 1 193 ? 3.392 3.711 -17.808 1.00 45.53 193 GLY A C 1
ATOM 1351 O O . GLY A 1 193 ? 3.293 2.935 -16.859 1.00 45.53 193 GLY A O 1
ATOM 1352 N N . ALA A 1 194 ? 4.570 4.085 -18.305 1.00 50.12 194 ALA A N 1
ATOM 1353 C CA . ALA A 1 194 ? 5.846 3.623 -17.783 1.00 50.12 194 ALA A CA 1
ATOM 1354 C C . ALA A 1 194 ? 6.042 4.123 -16.344 1.00 50.12 194 ALA A C 1
ATOM 1356 O O . ALA A 1 194 ? 6.585 5.199 -16.113 1.00 50.12 194 ALA A O 1
ATOM 1357 N N . LEU A 1 195 ? 5.634 3.314 -15.363 1.00 57.25 195 LEU A N 1
ATOM 1358 C CA . LEU A 1 195 ? 6.107 3.467 -13.989 1.00 57.25 195 LEU A CA 1
ATOM 1359 C C . LEU A 1 195 ? 7.633 3.387 -13.939 1.00 57.25 195 LEU A C 1
ATOM 1361 O O . LEU A 1 195 ? 8.203 3.958 -13.022 1.00 57.25 195 LEU A O 1
ATOM 1365 N N . GLY A 1 196 ? 8.267 2.742 -14.933 1.00 65.69 196 GLY A N 1
ATOM 1366 C CA . GLY A 1 196 ? 9.709 2.745 -15.173 1.00 65.69 196 GLY A CA 1
ATOM 1367 C C . GLY A 1 196 ? 10.480 2.505 -13.882 1.00 65.69 196 GLY A C 1
ATOM 1368 O O . GLY A 1 196 ? 10.430 1.419 -13.307 1.00 65.69 196 GLY A O 1
ATOM 1369 N N . ASP A 1 197 ? 11.105 3.582 -13.431 1.00 74.06 197 ASP A N 1
ATOM 1370 C CA . ASP A 1 197 ? 12.021 3.732 -12.305 1.00 74.06 197 ASP A CA 1
ATOM 1371 C C . ASP A 1 197 ? 11.307 3.979 -10.957 1.00 74.06 197 ASP A C 1
ATOM 1373 O O . ASP A 1 197 ? 11.955 4.171 -9.931 1.00 74.06 197 ASP A O 1
ATOM 1377 N N . ARG A 1 198 ? 9.971 4.027 -10.923 1.00 87.25 198 ARG A N 1
ATOM 1378 C CA . ARG A 1 198 ? 9.156 4.382 -9.748 1.00 87.25 198 ARG A CA 1
ATOM 1379 C C . ARG A 1 198 ? 8.224 3.251 -9.324 1.00 87.25 198 ARG A C 1
ATOM 1381 O O . ARG A 1 198 ? 7.734 2.455 -10.133 1.00 87.25 198 ARG A O 1
ATOM 1388 N N . LEU A 1 199 ? 7.955 3.192 -8.023 1.00 90.94 199 LEU A N 1
ATOM 1389 C CA . LEU A 1 199 ? 7.003 2.252 -7.436 1.00 90.94 199 LEU A CA 1
ATOM 1390 C C . LEU A 1 199 ? 5.558 2.705 -7.657 1.00 90.94 199 LEU A C 1
ATOM 1392 O O . LEU A 1 199 ? 5.234 3.889 -7.553 1.00 90.94 199 LEU A O 1
ATOM 1396 N N . HIS A 1 200 ? 4.673 1.744 -7.909 1.00 91.56 200 HIS A N 1
ATOM 1397 C CA . HIS A 1 200 ? 3.235 1.977 -7.893 1.00 91.56 200 HIS A CA 1
ATOM 1398 C C . HIS A 1 200 ? 2.721 2.032 -6.448 1.00 91.56 200 HIS A C 1
ATOM 1400 O O . HIS A 1 200 ? 3.222 1.320 -5.575 1.00 91.56 200 HIS A O 1
ATOM 1406 N N . LYS A 1 201 ? 1.654 2.802 -6.189 1.00 92.69 201 LYS A N 1
ATOM 1407 C CA . LYS A 1 201 ? 1.035 2.911 -4.851 1.00 92.69 201 LYS A CA 1
ATOM 1408 C C . LYS A 1 201 ? 0.659 1.543 -4.259 1.00 92.69 201 LYS A C 1
ATOM 1410 O O . LYS A 1 201 ? 0.882 1.304 -3.076 1.00 92.69 201 LYS A O 1
ATOM 1415 N N . PHE A 1 202 ? 0.152 0.628 -5.091 1.00 94.00 202 PHE A N 1
ATOM 1416 C CA . PHE A 1 202 ? -0.146 -0.758 -4.694 1.00 94.00 202 PHE A CA 1
ATOM 1417 C C . PHE A 1 202 ? 1.085 -1.508 -4.172 1.00 94.00 202 PHE A C 1
ATOM 1419 O O . PHE A 1 202 ? 0.992 -2.258 -3.205 1.00 94.00 202 PHE A O 1
ATOM 1426 N N . GLU A 1 203 ? 2.242 -1.317 -4.799 1.00 95.31 203 GLU A N 1
ATOM 1427 C CA . GLU A 1 203 ? 3.468 -2.026 -4.429 1.00 95.31 203 GLU A CA 1
ATOM 1428 C C . GLU A 1 203 ? 4.038 -1.491 -3.127 1.00 95.31 203 GLU A C 1
ATOM 1430 O O . GLU A 1 203 ? 4.470 -2.275 -2.291 1.00 95.31 203 GLU A O 1
ATOM 1435 N N . VAL A 1 204 ? 3.969 -0.173 -2.921 1.00 95.19 204 VAL A N 1
ATOM 1436 C CA . VAL A 1 204 ? 4.317 0.461 -1.642 1.00 95.19 204 VAL A CA 1
ATOM 1437 C C . VAL A 1 204 ? 3.449 -0.100 -0.516 1.00 95.19 204 VAL A C 1
ATOM 1439 O O . VAL A 1 204 ? 3.977 -0.536 0.507 1.00 95.19 204 VAL A O 1
ATOM 1442 N N . ALA A 1 205 ? 2.130 -0.167 -0.729 1.00 95.38 205 ALA A N 1
ATOM 1443 C CA . ALA A 1 205 ? 1.210 -0.752 0.242 1.00 95.38 205 ALA A CA 1
ATOM 1444 C C . ALA A 1 205 ? 1.518 -2.240 0.499 1.00 95.38 205 ALA A C 1
ATOM 1446 O O . ALA A 1 205 ? 1.575 -2.681 1.648 1.00 95.38 205 ALA A O 1
ATOM 1447 N N . SER A 1 206 ? 1.786 -3.004 -0.563 1.00 96.44 206 SER A N 1
ATOM 1448 C CA . SER A 1 206 ? 2.108 -4.433 -0.483 1.00 96.44 206 SER A CA 1
ATOM 1449 C C . SER A 1 206 ? 3.422 -4.691 0.259 1.00 96.44 206 SER A C 1
ATOM 1451 O O . SER A 1 206 ? 3.476 -5.582 1.102 1.00 96.44 206 SER A O 1
ATOM 1453 N N . LEU A 1 207 ? 4.462 -3.889 0.011 1.00 95.88 207 LEU A N 1
ATOM 1454 C CA . LEU A 1 207 ? 5.745 -3.961 0.717 1.00 95.88 207 LEU A CA 1
ATOM 1455 C C . LEU A 1 207 ? 5.580 -3.688 2.218 1.00 95.88 207 LEU A C 1
ATOM 1457 O O . LEU A 1 207 ? 6.116 -4.437 3.035 1.00 95.88 207 LEU A O 1
ATOM 1461 N N . GLY A 1 208 ? 4.802 -2.661 2.582 1.00 93.94 208 GLY A N 1
ATOM 1462 C CA . GLY A 1 208 ? 4.511 -2.335 3.982 1.00 93.94 208 GLY A CA 1
ATOM 1463 C C . GLY A 1 208 ? 3.716 -3.426 4.712 1.00 93.94 208 GLY A C 1
ATOM 1464 O O . GLY A 1 208 ? 3.951 -3.682 5.894 1.00 93.94 208 GLY A O 1
ATOM 1465 N N . ASN A 1 209 ? 2.809 -4.104 4.006 1.00 94.94 209 ASN A N 1
ATOM 1466 C CA . ASN A 1 209 ? 1.968 -5.153 4.583 1.00 94.94 209 ASN A CA 1
ATOM 1467 C C . ASN A 1 209 ? 2.690 -6.500 4.701 1.00 94.94 209 ASN A C 1
ATOM 1469 O O . ASN A 1 209 ? 2.594 -7.152 5.737 1.00 94.94 209 ASN A O 1
ATOM 1473 N N . LEU A 1 210 ? 3.396 -6.921 3.648 1.00 95.12 210 LEU A N 1
ATOM 1474 C CA . LEU A 1 210 ? 3.969 -8.268 3.548 1.00 95.12 210 LEU A CA 1
ATOM 1475 C C . LEU A 1 210 ? 5.346 -8.395 4.201 1.00 95.12 210 LEU A C 1
ATOM 1477 O O . LEU A 1 210 ? 5.719 -9.498 4.585 1.00 95.12 210 LEU A O 1
ATOM 1481 N N . ARG A 1 211 ? 6.097 -7.289 4.310 1.00 93.25 211 ARG A N 1
ATOM 1482 C CA . ARG A 1 211 ? 7.427 -7.222 4.947 1.00 93.25 211 ARG A CA 1
ATOM 1483 C C . ARG A 1 211 ? 8.355 -8.388 4.555 1.00 93.25 211 ARG A C 1
ATOM 1485 O O . ARG A 1 211 ? 8.815 -9.129 5.425 1.00 93.25 211 ARG A O 1
ATOM 1492 N N . PRO A 1 212 ? 8.618 -8.588 3.253 1.00 95.56 212 PRO A N 1
ATOM 1493 C CA . PRO A 1 212 ? 9.481 -9.677 2.813 1.00 95.56 212 PRO A CA 1
ATOM 1494 C C . PRO A 1 212 ? 10.896 -9.534 3.392 1.00 95.56 212 PRO A C 1
ATOM 1496 O O . PRO A 1 212 ? 11.427 -8.428 3.496 1.00 95.56 212 PRO A O 1
ATOM 1499 N N . SER A 1 213 ? 11.508 -10.667 3.744 1.00 93.00 213 SER A N 1
ATOM 1500 C CA . SER A 1 213 ? 12.838 -10.739 4.369 1.00 93.00 213 SER A CA 1
ATOM 1501 C C . SER A 1 213 ? 13.973 -10.320 3.439 1.00 93.00 213 SER A C 1
ATOM 1503 O O . SER A 1 213 ? 14.996 -9.804 3.884 1.00 93.00 213 SER A O 1
ATOM 1505 N N . ASP A 1 214 ? 13.809 -10.575 2.145 1.00 96.56 214 ASP A N 1
ATOM 1506 C CA . ASP A 1 214 ? 14.832 -10.378 1.130 1.00 96.56 214 ASP A CA 1
ATOM 1507 C C . ASP A 1 214 ? 14.207 -10.105 -0.244 1.00 96.56 214 ASP A C 1
ATOM 1509 O O . ASP A 1 214 ? 12.998 -10.234 -0.462 1.00 96.56 214 ASP A O 1
ATOM 1513 N N . ALA A 1 215 ? 15.049 -9.699 -1.193 1.00 96.06 215 ALA A N 1
ATOM 1514 C CA . ALA A 1 215 ? 14.614 -9.301 -2.524 1.00 96.06 215 ALA A CA 1
ATOM 1515 C C . ALA A 1 215 ? 14.052 -10.461 -3.370 1.00 96.06 215 ALA A C 1
ATOM 1517 O O . ALA A 1 215 ? 13.229 -10.223 -4.258 1.00 96.06 215 ALA A O 1
ATOM 1518 N N . ALA A 1 216 ? 14.453 -11.710 -3.110 1.00 96.31 216 ALA A N 1
ATOM 1519 C CA . ALA A 1 216 ? 13.893 -12.870 -3.800 1.00 96.31 216 ALA A CA 1
ATOM 1520 C C . ALA A 1 216 ? 12.467 -13.157 -3.306 1.00 96.31 216 ALA A C 1
ATOM 1522 O O . ALA A 1 216 ? 11.554 -13.320 -4.121 1.00 96.31 216 ALA A O 1
ATOM 1523 N N . ALA A 1 217 ? 12.252 -13.123 -1.989 1.00 97.31 217 ALA A N 1
ATOM 1524 C CA . ALA A 1 217 ? 10.930 -13.209 -1.380 1.00 97.31 217 ALA A CA 1
ATOM 1525 C C . ALA A 1 217 ? 10.025 -12.062 -1.855 1.00 97.31 217 ALA A C 1
ATOM 1527 O O . ALA A 1 217 ? 8.890 -12.304 -2.264 1.00 97.31 217 ALA A O 1
ATOM 1528 N N . ALA A 1 218 ? 10.542 -10.829 -1.894 1.00 97.19 218 ALA A N 1
ATOM 1529 C CA . ALA A 1 218 ? 9.790 -9.661 -2.347 1.00 97.19 218 ALA A CA 1
ATOM 1530 C C . ALA A 1 218 ? 9.278 -9.812 -3.786 1.00 97.19 218 ALA A C 1
ATOM 1532 O O . ALA A 1 218 ? 8.096 -9.594 -4.033 1.00 97.19 218 ALA A O 1
ATOM 1533 N N . ARG A 1 219 ? 10.128 -10.246 -4.727 1.00 95.31 219 ARG A N 1
ATOM 1534 C CA . ARG A 1 219 ? 9.719 -10.476 -6.126 1.00 95.31 219 ARG A CA 1
ATOM 1535 C C . ARG A 1 219 ? 8.817 -11.692 -6.303 1.00 95.31 219 ARG A C 1
ATOM 1537 O O . ARG A 1 219 ? 8.013 -11.717 -7.225 1.00 95.31 219 ARG A O 1
ATOM 1544 N N . THR A 1 220 ? 8.922 -12.686 -5.426 1.00 96.62 220 THR A N 1
ATOM 1545 C CA . THR A 1 220 ? 8.016 -13.842 -5.448 1.00 96.62 220 THR A CA 1
ATOM 1546 C C . THR A 1 220 ? 6.610 -13.443 -4.999 1.00 96.62 220 THR A C 1
ATOM 1548 O O . THR A 1 220 ? 5.627 -13.838 -5.618 1.00 96.62 220 THR A O 1
ATOM 1551 N N . LEU A 1 221 ? 6.513 -12.638 -3.938 1.00 97.31 221 LEU A N 1
ATOM 1552 C CA . LEU A 1 221 ? 5.241 -12.189 -3.372 1.00 97.31 221 LEU A CA 1
ATOM 1553 C C . LEU A 1 221 ? 4.610 -11.032 -4.156 1.00 97.31 221 LEU A C 1
ATOM 1555 O O . LEU A 1 221 ? 3.388 -10.924 -4.213 1.00 97.31 221 LEU A O 1
ATOM 1559 N N . ILE A 1 222 ? 5.434 -10.173 -4.758 1.00 96.56 222 ILE A N 1
ATOM 1560 C CA . ILE A 1 222 ? 5.015 -9.000 -5.528 1.00 96.56 222 ILE A CA 1
ATOM 1561 C C . ILE A 1 222 ? 5.705 -9.066 -6.905 1.00 96.56 222 ILE A C 1
ATOM 1563 O O . ILE A 1 222 ? 6.730 -8.411 -7.122 1.00 96.56 222 ILE A O 1
ATOM 1567 N N . PRO A 1 223 ? 5.176 -9.861 -7.858 1.00 94.75 223 PRO A N 1
ATOM 1568 C CA . PRO A 1 223 ? 5.851 -10.135 -9.133 1.00 94.75 223 PRO A CA 1
ATOM 1569 C C . PRO A 1 223 ? 6.118 -8.902 -9.996 1.00 94.75 223 PRO A C 1
ATOM 1571 O O . PRO A 1 223 ? 7.082 -8.887 -10.766 1.00 94.75 223 PRO A O 1
ATOM 1574 N N . SER A 1 224 ? 5.323 -7.844 -9.830 1.00 92.62 224 SER A N 1
ATOM 1575 C CA . SER A 1 224 ? 5.517 -6.564 -10.509 1.00 9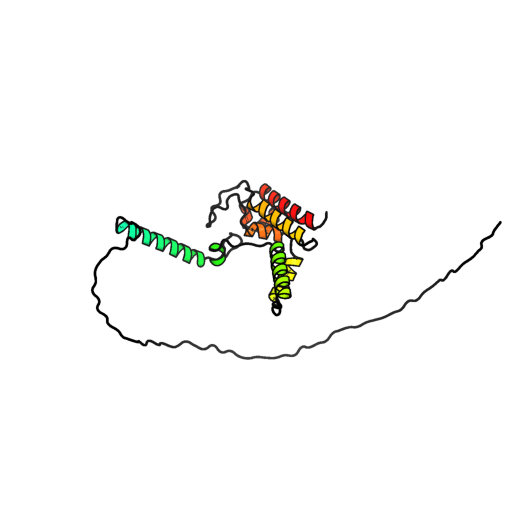2.62 224 SER A CA 1
ATOM 1576 C C . SER A 1 224 ? 6.858 -5.901 -10.155 1.00 92.62 224 SER A C 1
ATOM 1578 O O . SER A 1 224 ? 7.393 -5.147 -10.971 1.00 92.62 224 SER A O 1
ATOM 1580 N N . LEU A 1 225 ? 7.472 -6.244 -9.013 1.00 93.06 225 LEU A N 1
ATOM 1581 C CA . LEU A 1 225 ? 8.809 -5.774 -8.627 1.00 93.06 225 LEU A CA 1
ATOM 1582 C C . LEU A 1 225 ? 9.944 -6.373 -9.470 1.00 93.06 225 LEU A C 1
ATOM 1584 O O . LEU A 1 225 ? 11.084 -5.934 -9.342 1.00 93.06 225 LEU A O 1
ATOM 1588 N N . SER A 1 226 ? 9.671 -7.344 -10.349 1.00 91.69 226 SER A N 1
ATOM 1589 C CA . SER A 1 226 ? 10.698 -7.962 -11.208 1.00 91.69 226 SER A CA 1
ATOM 1590 C C . SER A 1 226 ? 11.373 -6.979 -12.171 1.00 91.69 226 SER A C 1
ATOM 1592 O O . SER A 1 226 ? 12.419 -7.296 -12.724 1.00 91.69 226 SER A O 1
ATOM 1594 N N . ARG A 1 227 ? 10.796 -5.784 -12.356 1.00 89.12 227 ARG A N 1
ATOM 1595 C CA . ARG A 1 227 ? 11.388 -4.688 -13.138 1.00 89.12 227 ARG A CA 1
ATOM 1596 C C . ARG A 1 227 ? 12.530 -3.947 -12.428 1.00 89.12 227 ARG A C 1
ATOM 1598 O O . ARG A 1 227 ? 13.178 -3.118 -13.058 1.00 89.12 227 ARG A O 1
ATOM 1605 N N . PHE A 1 228 ? 12.740 -4.206 -11.137 1.00 90.88 228 PHE A N 1
ATOM 1606 C CA . PHE A 1 228 ? 13.798 -3.591 -10.340 1.00 90.88 228 PHE A CA 1
ATOM 1607 C C . PHE A 1 228 ? 14.932 -4.569 -10.059 1.00 90.88 228 PHE A C 1
ATOM 1609 O O . PHE A 1 228 ? 14.719 -5.753 -9.755 1.00 90.88 228 PHE A O 1
ATOM 1616 N N . ASP A 1 229 ? 16.144 -4.028 -10.071 1.00 91.88 229 ASP A N 1
ATOM 1617 C CA . ASP A 1 229 ? 17.338 -4.779 -9.734 1.00 91.88 229 ASP A CA 1
ATOM 1618 C C . ASP A 1 229 ? 17.354 -5.162 -8.253 1.00 91.88 229 ASP A C 1
ATOM 1620 O O . ASP A 1 229 ? 16.724 -4.552 -7.387 1.00 91.88 229 ASP A O 1
ATOM 1624 N N . ASP A 1 230 ? 18.115 -6.206 -7.937 1.00 92.88 230 ASP A N 1
ATOM 1625 C CA . ASP A 1 230 ? 18.231 -6.727 -6.575 1.00 92.88 230 ASP A CA 1
ATOM 1626 C C . ASP A 1 230 ? 18.699 -5.667 -5.564 1.00 92.88 230 ASP A C 1
ATOM 1628 O O . ASP A 1 230 ? 18.198 -5.615 -4.443 1.00 92.88 230 ASP A O 1
ATOM 1632 N N . SER A 1 231 ? 19.611 -4.782 -5.982 1.00 92.81 231 SER A N 1
ATOM 1633 C CA . SER A 1 231 ? 20.099 -3.663 -5.166 1.00 92.81 231 SER A CA 1
ATOM 1634 C C . SER A 1 231 ? 18.985 -2.673 -4.811 1.00 92.81 231 SER A C 1
ATOM 1636 O O . SER A 1 231 ? 18.895 -2.213 -3.668 1.00 92.81 231 SER A O 1
ATOM 1638 N N . ASP A 1 232 ? 18.108 -2.372 -5.766 1.00 92.94 232 ASP A N 1
ATOM 1639 C CA . ASP A 1 232 ? 16.997 -1.446 -5.568 1.00 92.94 232 ASP A CA 1
ATOM 1640 C C . ASP A 1 232 ? 15.934 -2.051 -4.662 1.00 92.94 232 ASP A C 1
ATOM 1642 O O . ASP A 1 232 ? 15.522 -1.418 -3.690 1.00 92.94 232 ASP A O 1
ATOM 1646 N N . VAL A 1 233 ? 15.567 -3.314 -4.898 1.00 94.56 233 VAL A N 1
ATOM 1647 C CA . VAL A 1 233 ? 14.616 -4.020 -4.032 1.00 94.56 233 VAL A CA 1
ATOM 1648 C C . VAL A 1 233 ? 15.153 -4.094 -2.603 1.00 94.56 233 VAL A C 1
ATOM 1650 O O . VAL A 1 233 ? 14.439 -3.732 -1.673 1.00 94.56 233 VAL A O 1
ATOM 1653 N N . ARG A 1 234 ? 16.426 -4.458 -2.392 1.00 94.38 234 ARG A N 1
ATOM 1654 C CA . ARG A 1 234 ? 17.037 -4.439 -1.045 1.00 94.38 234 ARG A CA 1
ATOM 1655 C C . ARG A 1 234 ? 16.949 -3.063 -0.393 1.00 94.38 234 ARG A C 1
ATOM 1657 O O . ARG A 1 234 ? 16.658 -2.963 0.794 1.00 94.38 234 ARG A O 1
ATOM 1664 N N . THR A 1 235 ? 17.165 -2.005 -1.167 1.00 93.56 235 THR A N 1
ATOM 1665 C CA . THR A 1 235 ? 17.054 -0.628 -0.686 1.00 93.56 235 THR A CA 1
ATOM 1666 C C . THR A 1 235 ? 15.627 -0.293 -0.239 1.00 93.56 235 THR A C 1
ATOM 1668 O O . THR A 1 235 ? 15.454 0.322 0.813 1.00 93.56 235 THR A O 1
ATOM 1671 N N . MET A 1 236 ? 14.606 -0.739 -0.979 1.00 94.75 236 MET A N 1
ATOM 1672 C CA . MET A 1 236 ? 13.200 -0.607 -0.569 1.00 94.75 236 MET A CA 1
ATOM 1673 C C . MET A 1 236 ? 12.937 -1.338 0.754 1.00 94.75 236 MET A C 1
ATOM 1675 O O . MET A 1 236 ? 12.288 -0.790 1.643 1.00 94.75 236 MET A O 1
ATOM 1679 N N . LEU A 1 237 ? 13.478 -2.551 0.914 1.00 95.06 237 LEU A N 1
ATOM 1680 C CA . LEU A 1 237 ? 13.307 -3.346 2.135 1.00 95.06 237 LEU A CA 1
ATOM 1681 C C . LEU A 1 237 ? 13.996 -2.724 3.348 1.00 95.06 237 LEU A C 1
ATOM 1683 O O . LEU A 1 237 ? 13.442 -2.774 4.441 1.00 95.06 237 LEU A O 1
ATOM 1687 N N . ILE A 1 238 ? 15.149 -2.075 3.167 1.00 94.12 238 ILE A N 1
ATOM 1688 C CA . ILE A 1 238 ? 15.798 -1.301 4.235 1.00 94.12 238 ILE A CA 1
ATOM 1689 C C . ILE A 1 238 ? 14.886 -0.158 4.695 1.00 94.12 238 ILE A C 1
ATOM 1691 O O . ILE A 1 238 ? 14.742 0.063 5.897 1.00 94.12 238 ILE A O 1
ATOM 1695 N N . THR A 1 239 ? 14.234 0.548 3.764 1.00 93.38 239 THR A N 1
ATOM 1696 C CA . THR A 1 239 ? 13.255 1.590 4.108 1.00 93.38 239 THR A CA 1
ATOM 1697 C C . THR A 1 239 ? 12.084 1.008 4.904 1.00 93.38 239 THR A C 1
ATOM 1699 O O . THR A 1 239 ? 11.745 1.559 5.951 1.00 93.38 239 THR A O 1
ATOM 1702 N N . VAL A 1 240 ? 11.513 -0.122 4.466 1.00 93.38 240 VAL A N 1
ATOM 1703 C CA . VAL A 1 240 ? 10.435 -0.818 5.196 1.00 93.38 240 VAL A CA 1
ATOM 1704 C C . VAL A 1 240 ? 10.895 -1.204 6.603 1.00 93.38 240 VAL A C 1
ATOM 1706 O O . VAL A 1 240 ? 10.237 -0.849 7.577 1.00 93.38 240 VAL A O 1
ATOM 1709 N N . ALA A 1 241 ? 12.045 -1.868 6.726 1.00 91.12 241 ALA A N 1
ATOM 1710 C CA . ALA A 1 241 ? 12.585 -2.326 8.002 1.00 91.12 241 ALA A CA 1
ATOM 1711 C C . ALA A 1 241 ? 12.866 -1.167 8.966 1.00 91.12 241 ALA A C 1
ATOM 1713 O O . ALA A 1 241 ? 12.556 -1.274 10.147 1.00 91.12 241 ALA A O 1
ATOM 1714 N N . ARG A 1 242 ? 13.380 -0.030 8.478 1.00 90.44 242 ARG A N 1
ATOM 1715 C CA . ARG A 1 242 ? 13.602 1.165 9.308 1.00 90.44 242 ARG A CA 1
ATOM 1716 C C . ARG A 1 242 ? 12.288 1.734 9.851 1.00 90.44 242 ARG A C 1
ATOM 1718 O O . ARG A 1 242 ? 12.231 2.134 11.011 1.00 90.44 242 ARG A O 1
ATOM 1725 N N . CYS A 1 243 ? 11.240 1.780 9.028 1.00 88.31 243 CYS A N 1
ATOM 1726 C CA . CYS A 1 243 ? 9.920 2.241 9.461 1.00 88.31 243 CYS A CA 1
ATOM 1727 C C . CYS A 1 243 ? 9.271 1.267 10.463 1.00 88.31 243 CYS A C 1
ATOM 1729 O O . CYS A 1 243 ? 8.578 1.721 11.366 1.00 88.31 243 CYS A O 1
ATOM 1731 N N . VAL A 1 244 ? 9.529 -0.042 10.341 1.00 83.44 244 VAL A N 1
ATOM 1732 C CA . VAL A 1 244 ? 9.064 -1.071 11.292 1.00 83.44 244 VAL A CA 1
ATOM 1733 C C . VAL A 1 244 ? 9.838 -1.022 12.611 1.00 83.44 244 VAL A C 1
ATOM 1735 O O . VAL A 1 244 ? 9.218 -0.940 13.662 1.00 83.44 244 VAL A O 1
ATOM 1738 N N . GLY A 1 245 ? 11.175 -1.016 12.575 1.00 76.81 245 GLY A N 1
ATOM 1739 C CA . GLY A 1 245 ? 12.017 -1.084 13.778 1.00 76.81 245 GLY A CA 1
ATOM 1740 C C . GLY A 1 245 ? 11.774 0.067 14.756 1.00 76.81 245 GLY A C 1
ATOM 1741 O O . GLY A 1 245 ? 11.757 -0.138 15.964 1.00 76.81 245 GLY A O 1
ATOM 1742 N N . ARG A 1 246 ? 11.442 1.260 14.239 1.00 69.81 246 ARG A N 1
ATOM 1743 C CA . ARG A 1 246 ? 10.998 2.399 15.062 1.00 69.81 246 ARG A CA 1
ATOM 1744 C C . ARG A 1 246 ? 9.768 2.104 15.926 1.00 69.81 246 ARG A C 1
ATOM 1746 O O . ARG A 1 246 ? 9.605 2.752 16.950 1.00 69.81 246 ARG A O 1
ATOM 1753 N N . LEU A 1 247 ? 8.891 1.205 15.484 1.00 63.22 247 LEU A N 1
ATOM 1754 C CA . LEU A 1 247 ? 7.629 0.869 16.148 1.00 63.22 247 LEU A CA 1
ATOM 1755 C C . LEU A 1 247 ? 7.767 -0.338 17.082 1.00 63.22 247 LEU A C 1
ATOM 1757 O O . LEU A 1 247 ? 6.956 -0.494 17.991 1.00 63.22 247 LEU A O 1
ATOM 1761 N N . ASP A 1 248 ? 8.777 -1.182 16.860 1.00 65.88 248 ASP A N 1
ATOM 1762 C CA . ASP A 1 248 ? 9.066 -2.346 17.701 1.00 65.88 248 ASP A CA 1
ATOM 1763 C C . ASP A 1 248 ? 10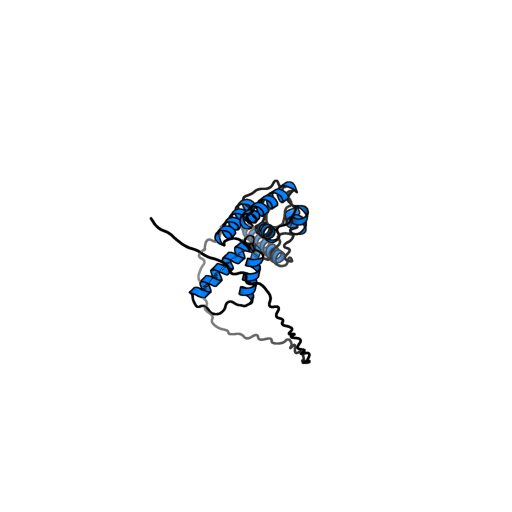.005 -2.020 18.887 1.00 65.88 248 ASP A C 1
ATOM 1765 O O . ASP A 1 248 ? 10.121 -2.835 19.801 1.00 65.88 248 ASP A O 1
ATOM 1769 N N . GLY A 1 249 ? 10.594 -0.815 18.934 1.00 57.59 249 GLY A N 1
ATOM 1770 C CA . GLY A 1 249 ? 11.331 -0.308 20.101 1.00 57.59 249 GLY A CA 1
ATOM 1771 C C . GLY A 1 249 ? 12.760 -0.842 20.267 1.00 57.59 249 GLY A C 1
ATOM 1772 O O . GLY A 1 249 ? 13.255 -0.862 21.395 1.00 57.59 249 GLY A O 1
ATOM 1773 N N . GLU A 1 250 ? 13.408 -1.265 19.176 1.00 42.16 250 GLU A N 1
ATOM 1774 C CA . GLU A 1 250 ? 14.825 -1.686 19.149 1.00 42.16 250 GLU A CA 1
ATOM 1775 C C . GLU A 1 250 ? 15.792 -0.562 18.743 1.00 42.16 250 GLU A C 1
ATOM 1777 O O . GLU A 1 250 ? 15.471 0.217 17.812 1.00 42.16 250 GLU A O 1
#

Secondary structure (DSSP, 8-state):
-------------------------------------------------------------------S---SHHHHHHHHHHHHHHHHHHHHHHHSPPBGGGTB--HHHHHTT--PPPHHHHHHHHHHHHHHHHHHT-----HHHHHHHHHHHHHSTTTTS-HHHHHHHHHHHHHHHHH----BS-----TT---TTS--HHHHHHHHHH--SSHHHHHHHSGGGGGB-HHHHHHHHHHHHHHHHHHHT-

Organism: Cafeteria roenbergensis (NCBI:txid33653)

InterPro domains:
  IPR005574 RNA polymerase subunit Rpb4/RPC9 [PF03874] (116-242)
  IPR006590 RNA polymerase Rpb4/RPC9, core [SM00657] (138-250)
  IPR010997 HRDC-like superfamily [SSF47819] (83-237)
  IPR038324 Rpb4/RPC9 superfamily [G3DSA:1.20.1250.40] (93-244)
  IPR045222 DNA-directed RNA polymerase II subunit Rpb4-like [PTHR21297] (95-240)

Sequence (250 aa):
MSSFVGGDDDDYEHDAQVGGAMGGNAFIGDDDLDDAGGASPSAGGEGASSSSAAAAAGAASASGGAGPGYDSVAEQEAALAEAARLRAEQEAAALRPEDASRLHFGPDLARVEAEFLTNTEAAIVLKALADKAASTGREKTSDTFLRSREYAAAFGLGSKGEADEARAAADELRTQLLERTFASGASTELPGGALGDRLHKFEVASLGNLRPSDAAAARTLIPSLSRFDDSDVRTMLITVARCVGRLDGE

Radius of gyration: 33.9 Å; chains: 1; bounding box: 70×63×124 Å